Protein AF-A0A7C4RJP7-F1 (afdb_monomer_lite)

Sequence (308 aa):
MSLKFASAVIIASLFILSFMLSDPWGISESNSKNVCDITQNILSVKVIEGNQTWYGDFIVNPSETVIIMNSFFTVVNGNIIIRGGGTLHVTNSTIRILNKSLYQRLIGVYRGLLTLNNSRVSDEVTIHVLRNSNITIHKSSVGDIDATPTGGGIIRIINSTFTELHQAGGENVENIQIINSSGSMVINGFFNADVIGSHISKFRIIFYGLTNKSFRFIPGLVNNMSIICNSDGGKLNVIDSFIGQWFIYVNSGEIDLHDSTVEVLSILIQSSLNISLHGGFTTYKSIQTSSINLTIFNSTINRWSLRV

Foldseek 3Di:
DDPPVVVVVVVVVVVVVVVVPDPVDPDDDDDDDDDPDPPPLPQAEAEAEEEDEAEAEAEFDQSYEYEYENYAYEYENYEYEYDNNGHYEYENYEYEYPDDDLVPHENEFYLYEYEYYCYEYPQSYEYEAEEQYEYAYYVYEYHEYEYAYADAYEAHHEVYEYAEYEYADYDDPEEYEAYQYEYEYAHEEDYAYEAANYAYAYAEYAYDDDADDEHEYHNAEYAEYEYAEAYEHYEYEYENYEYAEYEYEYQEYEYEYYQYEYAYAAYEYNHEYEYEYEAYEYEEEEYEYPYYDYHYYNYYYNYYYYHD

Secondary structure (DSSP, 8-state):
--SSSHHHHHHHHHHHHHHHS----------------------EEEEEESSEEEES-EEE-TTEEEEEES-EEEEESS-EEEETT-EEEEES-EEEEESS-GGG-EEEEES-EEEEES-EE-TT-EEEEESS-EEEEES-EES-EEEE--SS-EEEEES-EEEEEEEE--S-EEEEEEES-EEEEEEES-EEEEEEEEEEEEEEEEE-S-S-PEEEEEEEEEEEEEEEE-SS-EEEEEESEEEEEEEEEEEEEEEEEESEEEEEEEEEEEEEEEEEE-SEEEEEEEEE-SSEEEEESSEEEEEEEEE-

pLDDT: mean 79.55, std 19.55, range [28.08, 98.62]

Structure (mmCIF, N/CA/C/O backbone):
data_AF-A0A7C4RJP7-F1
#
_entry.id   AF-A0A7C4RJP7-F1
#
loop_
_atom_site.group_PDB
_atom_site.id
_atom_site.type_symbol
_atom_site.label_atom_id
_atom_site.label_alt_id
_atom_site.label_comp_id
_atom_site.label_asym_id
_atom_site.label_entity_id
_atom_site.label_seq_id
_atom_site.pdbx_PDB_ins_code
_atom_site.Cartn_x
_atom_site.Cartn_y
_atom_site.Cartn_z
_atom_site.occupancy
_atom_site.B_iso_or_equiv
_atom_site.auth_seq_id
_atom_site.auth_comp_id
_atom_site.auth_asym_id
_atom_site.auth_atom_id
_atom_site.pdbx_PDB_model_num
ATOM 1 N N . MET A 1 1 ? -13.979 -16.468 -28.225 1.00 41.53 1 MET A N 1
ATOM 2 C CA . MET A 1 1 ? -13.857 -16.739 -26.778 1.00 41.53 1 MET A CA 1
ATOM 3 C C . MET A 1 1 ? -13.453 -15.443 -26.072 1.00 41.53 1 MET A C 1
ATOM 5 O O . MET A 1 1 ? -12.274 -15.274 -25.839 1.00 41.53 1 MET A O 1
ATOM 9 N N . SER A 1 2 ? -14.391 -14.519 -25.804 1.00 37.09 2 SER A N 1
ATOM 10 C CA . SER A 1 2 ? -14.234 -13.385 -24.853 1.00 37.09 2 SER A CA 1
ATOM 11 C C . SER A 1 2 ? -15.385 -12.368 -24.990 1.00 37.09 2 SER A C 1
ATOM 13 O O . SER A 1 2 ? -15.236 -11.290 -25.546 1.00 37.09 2 SER A O 1
ATOM 15 N N . LEU A 1 3 ? -16.557 -12.695 -24.443 1.00 28.08 3 LEU A N 1
ATOM 16 C CA . LEU A 1 3 ? -17.578 -11.686 -24.097 1.00 28.08 3 LEU A CA 1
ATOM 17 C C . LEU A 1 3 ? -17.979 -11.752 -22.612 1.00 28.08 3 LEU A C 1
ATOM 19 O O . LEU A 1 3 ? -18.855 -11.024 -22.169 1.00 28.08 3 LEU A O 1
ATOM 23 N N . LYS A 1 4 ? -17.309 -12.604 -21.821 1.00 32.78 4 LYS A N 1
ATOM 24 C CA . LYS A 1 4 ? -17.638 -12.846 -20.405 1.00 32.78 4 LYS A CA 1
ATOM 25 C C . LYS A 1 4 ? -16.855 -11.982 -19.405 1.00 32.78 4 LYS A C 1
ATOM 27 O O . LYS A 1 4 ? -17.188 -12.001 -18.229 1.00 32.78 4 LYS A O 1
ATOM 32 N N . PHE A 1 5 ? -15.862 -11.202 -19.846 1.00 35.97 5 PHE A N 1
ATOM 33 C CA . PHE A 1 5 ? -15.073 -10.339 -18.948 1.00 35.97 5 PHE A CA 1
ATOM 34 C C . PHE A 1 5 ? -15.617 -8.909 -18.810 1.00 35.97 5 PHE A C 1
ATOM 36 O O . PHE A 1 5 ? -15.404 -8.284 -17.777 1.00 35.97 5 PHE A O 1
ATOM 43 N N . ALA A 1 6 ? -16.384 -8.407 -19.785 1.00 33.91 6 ALA A N 1
ATOM 44 C CA . ALA A 1 6 ? -16.978 -7.068 -19.699 1.00 33.91 6 ALA A CA 1
ATOM 45 C C . ALA A 1 6 ? -18.156 -7.004 -18.705 1.00 33.91 6 ALA A C 1
ATOM 47 O O . ALA A 1 6 ? -18.382 -5.979 -18.068 1.00 33.91 6 ALA A O 1
ATOM 48 N N . SER A 1 7 ? -18.876 -8.112 -18.510 1.00 33.94 7 SER A N 1
ATOM 49 C CA . SER A 1 7 ? -20.050 -8.159 -17.630 1.00 33.94 7 SER A CA 1
ATOM 50 C C . SER A 1 7 ? -19.691 -8.109 -16.140 1.00 33.94 7 SER A C 1
ATOM 52 O O . SER A 1 7 ? -20.450 -7.557 -15.353 1.00 33.94 7 SER A O 1
ATOM 54 N N . ALA A 1 8 ? -18.531 -8.641 -15.737 1.00 36.75 8 ALA A N 1
ATOM 55 C CA . ALA A 1 8 ? -18.138 -8.696 -14.325 1.00 36.75 8 ALA A CA 1
ATOM 56 C C . ALA A 1 8 ? -17.701 -7.327 -13.771 1.00 36.75 8 ALA A C 1
ATOM 58 O O . ALA A 1 8 ? -17.986 -7.010 -12.619 1.00 36.75 8 ALA A O 1
ATOM 59 N N . VAL A 1 9 ? -17.075 -6.488 -14.604 1.00 39.84 9 VAL A N 1
ATOM 60 C CA . VAL A 1 9 ? -16.644 -5.135 -14.211 1.00 39.84 9 VAL A CA 1
ATOM 61 C C . VAL A 1 9 ? -17.844 -4.189 -14.110 1.00 39.84 9 VAL A C 1
ATOM 63 O O . VAL A 1 9 ? -17.944 -3.427 -13.155 1.00 39.84 9 VAL A O 1
ATOM 66 N N . ILE A 1 10 ? -18.816 -4.308 -15.019 1.00 39.16 10 ILE A N 1
ATOM 67 C CA . ILE A 1 10 ? -20.034 -3.483 -15.004 1.00 39.16 10 ILE A CA 1
ATOM 68 C C . ILE A 1 10 ? -20.925 -3.811 -13.790 1.00 39.16 10 ILE A C 1
ATOM 70 O O . ILE A 1 10 ? -21.490 -2.903 -13.184 1.00 39.16 10 ILE A O 1
ATOM 74 N N . ILE A 1 11 ? -21.003 -5.082 -13.372 1.00 39.12 11 ILE A N 1
ATOM 75 C CA . ILE A 1 11 ? -21.792 -5.489 -12.194 1.00 39.12 11 ILE A CA 1
ATOM 76 C C . ILE A 1 11 ? -21.151 -4.996 -10.882 1.00 39.12 11 ILE A C 1
ATOM 78 O O . ILE A 1 11 ? -21.874 -4.566 -9.983 1.00 39.12 11 ILE A O 1
ATOM 82 N N . ALA A 1 12 ? -19.816 -4.971 -10.782 1.00 36.44 12 ALA A N 1
ATOM 83 C CA . ALA A 1 12 ? -19.121 -4.412 -9.618 1.00 36.44 12 ALA A CA 1
ATOM 84 C C . ALA A 1 12 ? -19.286 -2.881 -9.516 1.00 36.44 12 ALA A C 1
ATOM 86 O O . ALA A 1 12 ? -19.486 -2.350 -8.425 1.00 36.44 12 ALA A O 1
ATOM 87 N N . SER A 1 13 ? -19.290 -2.169 -10.649 1.00 36.88 13 SER A N 1
ATOM 88 C CA . SER A 1 13 ? -19.524 -0.718 -10.684 1.00 36.88 13 SER A CA 1
ATOM 89 C C . SER A 1 13 ? -20.979 -0.329 -10.380 1.00 36.88 13 SER A C 1
ATOM 91 O O . SER A 1 13 ? -21.212 0.694 -9.738 1.00 36.88 13 SER A O 1
ATOM 93 N N . LEU A 1 14 ? -21.963 -1.152 -10.766 1.00 33.78 14 LEU A N 1
ATOM 94 C CA . LEU A 1 14 ? -23.385 -0.925 -10.457 1.00 33.78 14 LEU A CA 1
ATOM 95 C C . LEU A 1 14 ? -23.720 -1.123 -8.968 1.00 33.78 14 LEU A C 1
ATOM 97 O O . LEU A 1 14 ? -24.561 -0.396 -8.444 1.00 33.78 14 LEU A O 1
ATOM 101 N N . PHE A 1 15 ? -23.024 -2.026 -8.267 1.00 37.56 15 PHE A N 1
ATOM 102 C CA . PHE A 1 15 ? -23.190 -2.214 -6.816 1.00 37.56 15 PHE A CA 1
ATOM 103 C C . PHE A 1 15 ? -22.618 -1.055 -5.982 1.00 37.56 15 PHE A C 1
ATOM 105 O O . PHE A 1 15 ? -23.145 -0.739 -4.915 1.00 37.56 15 PHE A O 1
ATOM 112 N N . ILE A 1 16 ? -21.567 -0.388 -6.471 1.00 43.38 16 ILE A N 1
ATOM 113 C CA . ILE A 1 16 ? -20.994 0.803 -5.823 1.00 43.38 16 ILE A CA 1
ATOM 114 C C . ILE A 1 16 ? -21.871 2.037 -6.094 1.00 43.38 16 ILE A C 1
ATOM 116 O O . ILE A 1 16 ? -22.053 2.872 -5.207 1.00 43.38 16 ILE A O 1
ATOM 120 N N . LEU A 1 17 ? -22.483 2.130 -7.281 1.00 33.19 17 LEU A N 1
ATOM 121 C CA . LEU A 1 17 ? -23.356 3.250 -7.645 1.00 33.19 17 LEU A CA 1
ATOM 122 C C . LEU A 1 17 ? -24.722 3.204 -6.931 1.00 33.19 17 LEU A C 1
ATOM 124 O O . LEU A 1 17 ? -25.247 4.255 -6.568 1.00 33.19 17 LEU A O 1
ATOM 128 N N . SER A 1 18 ? -25.271 2.016 -6.639 1.00 34.91 18 SER A N 1
ATOM 129 C CA . SER A 1 18 ? -26.536 1.895 -5.892 1.00 34.91 18 SER A CA 1
ATOM 130 C C . SER A 1 18 ? -26.421 2.286 -4.413 1.00 34.91 18 SER A C 1
ATOM 132 O O . SER A 1 18 ? -27.419 2.666 -3.815 1.00 34.91 18 SER A O 1
ATOM 134 N N . PHE A 1 19 ? -25.218 2.248 -3.828 1.00 40.81 19 PHE A N 1
ATOM 135 C CA . PHE A 1 19 ? -24.962 2.751 -2.468 1.00 40.81 19 PHE A CA 1
ATOM 136 C C . PHE A 1 19 ? -24.712 4.268 -2.415 1.00 40.81 19 PHE A C 1
ATOM 138 O O . PHE A 1 19 ? -24.769 4.860 -1.341 1.00 40.81 19 PHE A O 1
ATOM 145 N N . MET A 1 20 ? -24.436 4.903 -3.559 1.00 39.75 20 MET A N 1
ATOM 146 C CA . MET A 1 20 ? -24.144 6.340 -3.654 1.00 39.75 20 MET A CA 1
ATOM 147 C C . MET A 1 20 ? -25.383 7.196 -3.965 1.00 39.75 20 MET A C 1
ATOM 149 O O . MET A 1 20 ? -25.315 8.410 -3.812 1.00 39.75 20 MET A O 1
ATOM 153 N N . LEU A 1 21 ? -26.498 6.589 -4.393 1.00 36.06 21 LEU A N 1
ATOM 154 C CA . LEU A 1 21 ? -27.703 7.299 -4.857 1.00 36.06 21 LEU A CA 1
ATOM 155 C C . LEU A 1 21 ? -28.909 7.231 -3.905 1.00 36.06 21 LEU A C 1
ATOM 157 O O . LEU A 1 21 ? -29.980 7.723 -4.250 1.00 36.06 21 LEU A O 1
ATOM 161 N N . SER A 1 22 ? -28.757 6.683 -2.699 1.00 36.59 22 SER A N 1
ATOM 162 C CA . SER A 1 22 ? -29.774 6.795 -1.649 1.00 36.59 22 SER A CA 1
ATOM 163 C C . SER A 1 22 ? -29.235 7.609 -0.473 1.00 36.59 22 SER A C 1
ATOM 165 O O . SER A 1 22 ? -28.786 7.045 0.523 1.00 36.59 22 SER A O 1
ATOM 167 N N . ASP A 1 23 ? -29.290 8.933 -0.594 1.00 36.47 23 ASP A N 1
ATOM 168 C CA . ASP A 1 23 ? -29.398 9.839 0.553 1.00 36.47 23 ASP A CA 1
ATOM 169 C C . ASP A 1 23 ? -30.901 9.984 0.868 1.00 36.47 23 ASP A C 1
ATOM 171 O O . ASP A 1 23 ? -31.584 10.753 0.191 1.00 36.47 23 ASP A O 1
ATOM 175 N N . PRO A 1 24 ? -31.487 9.255 1.842 1.00 36.66 24 PRO A N 1
ATOM 176 C CA . PRO A 1 24 ? -32.895 9.437 2.187 1.00 36.66 24 PRO A CA 1
ATOM 177 C C . PRO A 1 24 ? -33.118 10.578 3.194 1.00 36.66 24 PRO A C 1
ATOM 179 O O . PRO A 1 24 ? -34.196 10.675 3.769 1.00 36.66 24 PRO A O 1
ATOM 182 N N . TRP A 1 25 ? -32.140 11.456 3.424 1.00 43.59 25 TRP A N 1
ATOM 183 C CA . TRP A 1 25 ? -32.237 12.497 4.453 1.00 43.59 25 TRP A CA 1
ATOM 184 C C . TRP A 1 25 ? -32.334 13.892 3.840 1.00 43.59 25 TRP A C 1
ATOM 186 O O . TRP A 1 25 ? -31.489 14.757 4.049 1.00 43.59 25 TRP A O 1
ATOM 196 N N . GLY A 1 26 ? -33.421 14.113 3.100 1.00 34.53 26 GLY A N 1
ATOM 197 C CA . GLY A 1 26 ? -33.949 15.456 2.892 1.00 34.53 26 GLY A CA 1
ATOM 198 C C . GLY A 1 26 ? -34.542 15.965 4.204 1.00 34.53 26 GLY A C 1
ATOM 199 O O . GLY A 1 26 ? -35.682 15.648 4.530 1.00 34.53 26 GLY A O 1
ATOM 200 N N . ILE A 1 27 ? -33.768 16.735 4.970 1.00 39.22 27 ILE A N 1
ATOM 201 C CA . ILE A 1 27 ? -34.292 17.504 6.102 1.00 39.22 27 ILE A CA 1
ATOM 202 C C . ILE A 1 27 ? -34.659 18.884 5.561 1.00 39.22 27 ILE A C 1
ATOM 204 O O . ILE A 1 27 ? -33.796 19.694 5.233 1.00 39.22 27 ILE A O 1
ATOM 208 N N . SER A 1 28 ? -35.963 19.117 5.425 1.00 33.91 28 SER A N 1
ATOM 209 C CA . SER A 1 28 ? -36.540 20.424 5.134 1.00 33.91 28 SER A CA 1
ATOM 210 C C . SER A 1 28 ? -36.261 21.387 6.288 1.00 33.91 28 SER A C 1
ATOM 212 O O . SER A 1 28 ? -36.664 21.124 7.422 1.00 33.91 28 SER A O 1
ATOM 214 N N . GLU A 1 29 ? -35.614 22.512 5.995 1.00 37.03 29 GLU A N 1
ATOM 215 C CA . GLU A 1 29 ? -35.476 23.632 6.923 1.00 37.03 29 GLU A CA 1
ATOM 216 C C . GLU A 1 29 ? -36.853 24.233 7.235 1.00 37.03 29 GLU A C 1
ATOM 218 O O . GLU A 1 29 ? -37.497 24.846 6.382 1.00 37.03 29 GLU A O 1
ATOM 223 N N . SER A 1 30 ? -37.297 24.099 8.484 1.00 32.06 30 SER A N 1
ATOM 224 C CA . SER A 1 30 ? -38.302 24.987 9.060 1.00 32.06 30 SER A CA 1
ATOM 225 C C . SER A 1 30 ? -37.628 25.915 10.064 1.00 32.06 30 SER A C 1
ATOM 227 O O . SER A 1 30 ? -37.113 25.475 11.091 1.00 32.06 30 SER A O 1
ATOM 229 N N . ASN A 1 31 ? -37.656 27.207 9.747 1.00 37.56 31 ASN A N 1
ATOM 230 C CA . ASN A 1 31 ? -37.245 28.316 10.599 1.00 37.56 31 ASN A CA 1
ATOM 231 C C . ASN A 1 31 ? -37.849 28.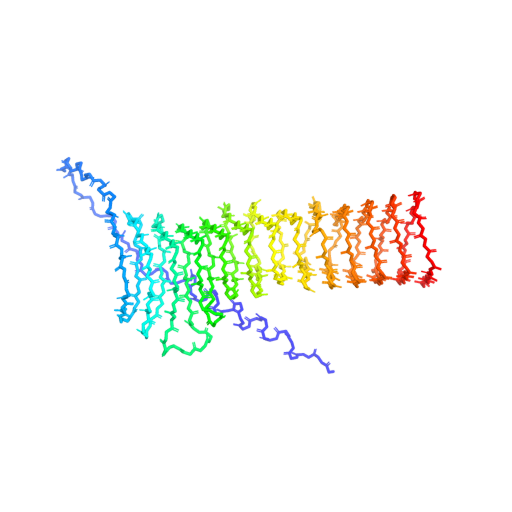247 12.013 1.00 37.56 31 ASN A C 1
ATOM 233 O O . ASN A 1 31 ? -39.066 28.340 12.169 1.00 37.56 31 ASN A O 1
ATOM 237 N N . SER A 1 32 ? -36.998 28.299 13.040 1.00 33.25 32 SER A N 1
ATOM 238 C CA . SER A 1 32 ? -37.339 28.978 14.294 1.00 33.25 32 SER A CA 1
ATOM 239 C C . SER A 1 32 ? -36.106 29.613 14.938 1.00 33.25 32 SER A C 1
ATOM 241 O O . SER A 1 32 ? -35.088 28.969 15.171 1.00 33.25 32 SER A O 1
ATOM 243 N N . LYS A 1 33 ? -36.252 30.913 15.190 1.00 35.03 33 LYS A N 1
ATOM 244 C CA . LYS A 1 33 ? -35.326 31.873 15.792 1.00 35.03 33 LYS A CA 1
ATOM 245 C C . LYS A 1 33 ? -34.747 31.442 17.148 1.00 35.03 33 LYS A C 1
ATOM 247 O O . LYS A 1 33 ? -35.477 30.948 17.996 1.00 35.03 33 LYS A O 1
ATOM 252 N N . ASN A 1 34 ? -33.493 31.854 17.349 1.00 39.62 34 ASN A N 1
ATOM 253 C CA . ASN A 1 34 ? -32.852 32.264 18.604 1.00 39.62 34 ASN A CA 1
ATOM 254 C C . ASN A 1 34 ? -33.002 31.349 19.826 1.00 39.62 34 ASN A C 1
ATOM 256 O O . ASN A 1 34 ? -33.894 31.564 20.639 1.00 39.62 34 ASN A O 1
ATOM 260 N N . VAL A 1 35 ? -31.977 30.530 20.067 1.00 31.53 35 VAL A N 1
ATOM 261 C CA . VAL A 1 35 ? -31.313 30.465 21.378 1.00 31.53 35 VAL A CA 1
ATOM 262 C C . VAL A 1 35 ? -29.811 30.343 21.119 1.00 31.53 35 VAL A C 1
ATOM 264 O O . VAL A 1 35 ? -29.377 29.496 20.343 1.00 31.53 35 VAL A O 1
ATOM 267 N N . CYS A 1 36 ? -29.022 31.232 21.725 1.00 39.28 36 CYS A N 1
ATOM 268 C CA . CYS A 1 36 ? -27.583 31.056 21.868 1.00 39.28 36 CYS A CA 1
ATOM 269 C C . CYS A 1 36 ? -27.322 29.791 22.692 1.00 39.28 36 CYS A C 1
ATOM 271 O O . CYS A 1 36 ? -27.244 29.876 23.912 1.00 39.28 36 CYS A O 1
ATOM 273 N N . ASP A 1 37 ? -27.152 28.652 22.032 1.00 33.03 37 ASP A N 1
ATOM 274 C CA . ASP A 1 37 ? -26.448 27.515 22.608 1.00 33.03 37 ASP A CA 1
ATOM 275 C C . ASP A 1 37 ? -25.059 27.465 21.982 1.00 33.03 37 ASP A C 1
ATOM 277 O O . ASP A 1 37 ? -24.824 26.913 20.907 1.00 33.03 37 ASP A O 1
ATOM 281 N N . ILE A 1 38 ? -24.103 28.061 22.691 1.00 42.56 38 ILE A N 1
ATOM 282 C CA . ILE A 1 38 ? -22.705 27.657 22.591 1.00 42.56 38 ILE A CA 1
ATOM 283 C C . ILE A 1 38 ? -22.644 26.274 23.254 1.00 42.56 38 ILE A C 1
ATOM 285 O O . ILE A 1 38 ? -22.173 26.125 24.380 1.00 42.56 38 ILE A O 1
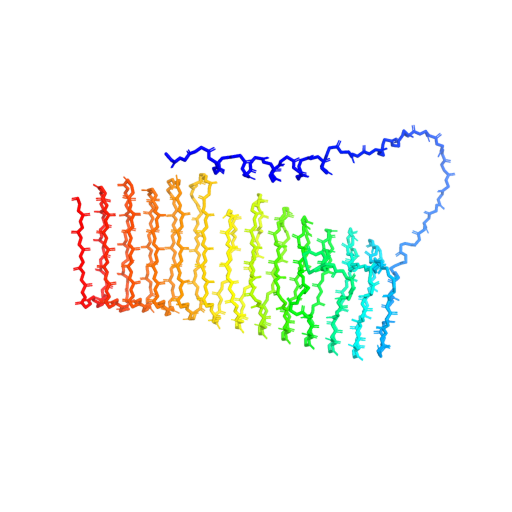ATOM 289 N N . THR A 1 39 ? -23.166 25.245 22.583 1.00 41.53 39 THR A N 1
ATOM 290 C CA . THR A 1 39 ? -22.806 23.868 22.905 1.00 41.53 39 THR A CA 1
ATOM 291 C C . THR A 1 39 ? -21.330 23.747 22.590 1.00 41.53 39 THR A C 1
ATOM 293 O O . THR A 1 39 ? -20.917 23.685 21.432 1.00 41.53 39 THR A O 1
ATOM 296 N N . GLN A 1 40 ? -20.528 23.791 23.649 1.00 44.19 40 GLN A N 1
ATOM 297 C CA . GLN A 1 40 ? -19.148 23.351 23.630 1.00 44.19 40 GLN A CA 1
ATOM 298 C C . GLN A 1 40 ? -19.104 22.021 22.870 1.00 44.19 40 GLN A C 1
ATOM 300 O O . GLN A 1 40 ? -19.674 21.028 23.321 1.00 44.19 40 GLN A O 1
ATOM 305 N N . ASN A 1 41 ? -18.452 22.006 21.705 1.00 47.62 41 ASN A N 1
ATOM 306 C CA . ASN A 1 41 ? -18.001 20.778 21.060 1.00 47.62 41 ASN A CA 1
ATOM 307 C C . ASN A 1 41 ? -16.958 20.151 21.994 1.00 47.62 41 ASN A C 1
ATOM 309 O O . ASN A 1 41 ? -15.755 20.333 21.814 1.00 47.62 41 ASN A O 1
ATOM 313 N N . ILE A 1 42 ? -17.416 19.494 23.059 1.00 56.19 42 ILE A N 1
ATOM 314 C CA . ILE A 1 42 ? -16.549 18.743 23.954 1.00 56.19 42 ILE A CA 1
ATOM 315 C C . ILE A 1 42 ? -16.098 17.533 23.144 1.00 56.19 42 ILE A C 1
ATOM 317 O O . ILE A 1 42 ? -16.862 16.595 22.929 1.00 56.19 42 ILE A O 1
ATOM 321 N N . LEU A 1 43 ? -14.859 17.590 22.660 1.00 70.56 43 LEU A N 1
ATOM 322 C CA . LEU A 1 43 ? -14.150 16.429 22.141 1.00 70.56 43 LEU A CA 1
ATOM 323 C C . LEU A 1 43 ? -14.156 15.365 23.240 1.00 70.56 43 LEU A C 1
ATOM 325 O O . LEU A 1 43 ? -13.539 15.549 24.292 1.00 70.56 43 LEU A O 1
ATOM 329 N N . SER A 1 44 ? -14.887 14.276 23.030 1.00 86.94 44 SER A N 1
ATOM 330 C CA . SER A 1 44 ? -14.913 13.174 23.982 1.00 86.94 44 SER A CA 1
ATOM 331 C C . SER A 1 44 ? -13.726 12.258 23.703 1.00 86.94 44 SER A C 1
ATOM 333 O O . SER A 1 44 ? -13.534 11.755 22.594 1.00 86.94 44 SER A O 1
ATOM 335 N N . VAL A 1 45 ? -12.896 12.056 24.727 1.00 93.56 45 VAL A N 1
ATOM 336 C CA . VAL A 1 45 ? -11.760 11.135 24.667 1.00 93.56 45 VAL A CA 1
ATOM 337 C C . VAL A 1 45 ? -12.124 9.867 25.425 1.00 93.56 45 VAL A C 1
ATOM 339 O O . VAL A 1 45 ? -12.452 9.922 26.609 1.00 93.56 45 VAL A O 1
ATOM 342 N N . LYS A 1 46 ? -12.054 8.718 24.753 1.00 94.94 46 LYS A N 1
ATOM 343 C CA . LYS A 1 46 ? -12.290 7.401 25.353 1.00 94.94 46 LYS A CA 1
ATOM 344 C C . LYS A 1 46 ? -11.013 6.577 25.291 1.00 94.94 46 LYS A C 1
ATOM 346 O O . LYS A 1 46 ? -10.497 6.319 24.207 1.00 94.94 46 LYS A O 1
ATOM 351 N N . VAL A 1 47 ? -10.539 6.125 26.446 1.00 96.19 47 VAL A N 1
ATOM 352 C CA . VAL A 1 47 ? -9.366 5.251 26.546 1.00 96.19 47 VAL A CA 1
ATOM 353 C C . VAL A 1 47 ? -9.820 3.825 26.851 1.00 96.19 47 VAL A C 1
ATOM 355 O O . VAL A 1 47 ? -10.653 3.602 27.728 1.00 96.19 47 VAL A O 1
ATOM 358 N N . ILE A 1 48 ? -9.299 2.865 26.092 1.00 95.56 48 ILE A N 1
ATOM 359 C CA . ILE A 1 48 ? -9.530 1.431 26.246 1.00 95.56 48 ILE A CA 1
ATOM 360 C C . ILE A 1 48 ? -8.181 0.790 26.556 1.00 95.56 48 ILE A C 1
ATOM 362 O O . ILE A 1 48 ? -7.299 0.736 25.698 1.00 95.56 48 ILE A O 1
ATOM 366 N N . GLU A 1 49 ? -8.044 0.293 27.781 1.00 94.62 49 GLU A N 1
ATOM 367 C CA . GLU A 1 49 ? -6.856 -0.419 28.248 1.00 94.62 49 GLU A CA 1
ATOM 368 C C . GLU A 1 49 ? -7.201 -1.849 28.663 1.00 94.62 49 GLU A C 1
ATOM 370 O O . GLU A 1 49 ? -8.336 -2.150 29.055 1.00 94.62 49 GLU A O 1
ATOM 375 N N . GLY A 1 50 ? -6.202 -2.732 28.578 1.00 89.44 50 GLY A N 1
ATOM 376 C CA . GLY A 1 50 ? -6.350 -4.148 28.900 1.00 89.44 50 GLY A CA 1
ATOM 377 C C . GLY A 1 50 ? -7.181 -4.916 27.871 1.00 89.44 50 GLY A C 1
ATOM 378 O O . GLY A 1 50 ? -7.710 -4.358 26.909 1.00 89.44 50 GLY A O 1
ATOM 379 N N . ASN A 1 51 ? -7.273 -6.234 28.036 1.00 94.94 51 ASN A N 1
ATOM 380 C CA . ASN A 1 51 ? -7.978 -7.089 27.081 1.00 94.94 51 ASN A CA 1
ATOM 381 C C . ASN A 1 51 ? -9.482 -6.820 27.129 1.00 94.94 51 ASN A C 1
ATOM 383 O O . ASN A 1 51 ? -10.101 -6.948 28.184 1.00 94.94 51 ASN A O 1
ATOM 387 N N . GLN A 1 52 ? -10.073 -6.494 25.980 1.00 95.62 52 GLN A N 1
ATOM 388 C CA . GLN A 1 52 ? -11.503 -6.219 25.882 1.00 95.62 52 GLN A CA 1
ATOM 389 C C . GLN A 1 52 ? -12.122 -6.898 24.669 1.00 95.62 52 GLN A C 1
ATOM 391 O O . GLN A 1 52 ? -11.489 -7.086 23.629 1.00 95.62 52 GLN A O 1
ATOM 396 N N . THR A 1 53 ? -13.392 -7.266 24.821 1.00 96.75 53 THR A N 1
ATOM 397 C CA . THR A 1 53 ? -14.217 -7.808 23.745 1.00 96.75 53 THR A CA 1
ATOM 398 C C . THR A 1 53 ? -15.442 -6.928 23.567 1.00 96.75 53 THR A C 1
ATOM 400 O O . THR A 1 53 ? -16.176 -6.678 24.520 1.00 96.75 53 THR A O 1
ATOM 403 N N . TRP A 1 54 ? -15.659 -6.474 22.340 1.00 96.94 54 TRP A N 1
ATOM 404 C CA . TRP A 1 54 ? -16.819 -5.711 21.913 1.00 96.94 54 TRP A CA 1
ATOM 405 C C . TRP A 1 54 ? -17.712 -6.585 21.035 1.00 96.94 54 TRP A C 1
ATOM 407 O O . TRP A 1 54 ? -17.215 -7.305 20.170 1.00 96.94 54 TRP A O 1
ATOM 417 N N . TYR A 1 55 ? -19.024 -6.523 21.238 1.00 95.56 55 TYR A N 1
ATOM 418 C CA . TYR A 1 55 ? -19.995 -7.281 20.449 1.00 95.56 55 TYR A CA 1
ATOM 419 C C . TYR A 1 55 ? -20.774 -6.332 19.538 1.00 95.56 55 TYR A C 1
ATOM 421 O O . TYR A 1 55 ? -21.322 -5.337 20.007 1.00 95.56 55 TYR A O 1
ATOM 429 N N . GLY A 1 56 ? -20.835 -6.654 18.246 1.00 94.88 56 GLY A N 1
ATOM 430 C CA . GLY A 1 56 ? -21.397 -5.777 17.219 1.00 94.88 56 GLY A CA 1
ATOM 431 C C . GLY A 1 56 ? -20.394 -4.736 16.721 1.00 94.88 56 GLY A C 1
ATOM 432 O O . GLY A 1 56 ? -19.188 -4.879 16.913 1.00 94.88 56 GLY A O 1
ATOM 433 N N . ASP A 1 57 ? -20.881 -3.703 16.034 1.00 96.19 57 ASP A N 1
ATOM 434 C CA . ASP A 1 57 ? -20.014 -2.675 15.455 1.00 96.19 57 ASP A CA 1
ATOM 435 C C . ASP A 1 57 ? -19.431 -1.753 16.534 1.00 96.19 57 ASP A C 1
ATOM 437 O O . ASP A 1 57 ? -20.135 -1.278 17.428 1.00 96.19 57 ASP A O 1
ATOM 441 N N . PHE A 1 58 ? -18.134 -1.474 16.432 1.00 97.75 58 PHE A N 1
ATOM 442 C CA . PHE A 1 58 ? -17.435 -0.473 17.226 1.00 97.75 58 PHE A CA 1
ATOM 443 C C . PHE A 1 58 ? -17.293 0.809 16.402 1.00 97.75 58 PHE A C 1
ATOM 445 O O . PHE A 1 58 ? -16.514 0.864 15.447 1.00 97.75 58 PHE A O 1
ATOM 452 N N . ILE A 1 59 ? -18.072 1.834 16.746 1.00 97.56 59 ILE A N 1
ATOM 453 C CA . ILE A 1 59 ? -18.165 3.077 15.973 1.00 97.56 59 ILE A CA 1
ATOM 454 C C . ILE A 1 59 ? -17.440 4.201 16.716 1.00 97.56 59 ILE A C 1
ATOM 456 O O . ILE A 1 59 ? -17.700 4.419 17.895 1.00 97.56 59 ILE A O 1
ATOM 460 N N . VAL A 1 60 ? -16.562 4.911 16.004 1.00 97.62 60 VAL A N 1
ATOM 461 C CA . VAL A 1 60 ? -15.916 6.157 16.436 1.00 97.62 60 VAL A CA 1
ATOM 462 C C . VAL A 1 60 ? -16.555 7.315 15.676 1.00 97.62 60 VAL A C 1
ATOM 464 O O . VAL A 1 60 ? -16.446 7.401 14.447 1.00 97.62 60 VAL A O 1
ATOM 467 N N . ASN A 1 61 ? -17.262 8.177 16.398 1.00 96.25 61 ASN A N 1
ATOM 468 C CA . ASN A 1 61 ? -18.041 9.279 15.842 1.00 96.25 61 ASN A CA 1
ATOM 469 C C . ASN A 1 61 ? -17.180 10.520 15.524 1.00 96.25 61 ASN A C 1
ATOM 471 O O . ASN A 1 61 ? -16.078 10.653 16.053 1.00 96.25 61 ASN A O 1
ATOM 475 N N . PRO A 1 62 ? -17.691 11.460 14.702 1.00 94.31 62 PRO A N 1
ATOM 476 C CA . PRO A 1 62 ? -17.011 12.694 14.291 1.00 94.31 62 PRO A CA 1
ATOM 477 C C . PRO A 1 62 ? -16.252 13.492 15.354 1.00 94.31 62 PRO A C 1
ATOM 479 O O . PRO A 1 62 ? -15.199 14.053 15.070 1.00 94.31 62 PRO A O 1
ATOM 482 N N . SER A 1 63 ? -16.792 13.567 16.567 1.00 92.62 63 SER A N 1
ATOM 483 C CA . SER A 1 63 ? -16.244 14.352 17.676 1.00 92.62 63 SER A CA 1
ATOM 484 C C . SER A 1 63 ? -15.469 13.508 18.692 1.00 92.62 63 SER A C 1
ATOM 486 O O . SER A 1 63 ? -15.108 14.014 19.754 1.00 92.62 63 SER A O 1
ATOM 488 N N . GLU A 1 64 ? -15.264 12.222 18.403 1.00 95.69 64 GLU A N 1
ATOM 489 C CA . GLU A 1 64 ? -14.652 11.270 19.322 1.00 95.69 64 GLU A CA 1
ATOM 490 C C . GLU A 1 64 ? -13.189 11.018 18.974 1.00 95.69 64 GLU A C 1
ATOM 492 O O . GLU A 1 64 ? -12.824 10.762 17.822 1.00 95.69 64 GLU A O 1
ATOM 497 N N . THR A 1 65 ? -12.370 10.984 20.021 1.00 97.19 65 THR A N 1
ATOM 498 C CA . THR A 1 65 ? -11.030 10.408 19.976 1.00 97.19 65 THR A CA 1
ATOM 499 C C . THR A 1 65 ? -11.015 9.158 20.838 1.00 97.19 65 THR A C 1
ATOM 501 O O . THR A 1 65 ? -11.144 9.219 22.060 1.00 97.19 65 THR A O 1
ATOM 504 N N . VAL A 1 66 ? -10.833 8.005 20.209 1.00 98.06 66 VAL A N 1
ATOM 505 C CA . VAL A 1 66 ? -10.673 6.727 20.897 1.00 98.06 66 VAL A CA 1
ATOM 506 C C . VAL A 1 66 ? -9.205 6.335 20.888 1.00 98.06 66 VAL A C 1
ATOM 508 O O . VAL A 1 66 ? -8.552 6.342 19.845 1.00 98.06 66 VAL A O 1
ATOM 511 N N . ILE A 1 67 ? -8.695 5.947 22.051 1.00 98.19 67 ILE A N 1
ATOM 512 C CA . ILE A 1 67 ? -7.336 5.447 22.221 1.00 98.19 67 ILE A CA 1
ATOM 513 C C . ILE A 1 67 ? -7.415 4.023 22.768 1.00 98.19 67 ILE A C 1
ATOM 515 O O . ILE A 1 67 ? -7.882 3.813 23.882 1.00 98.19 67 ILE A O 1
ATOM 519 N N . ILE A 1 68 ? -6.958 3.045 21.991 1.00 98.00 68 ILE A N 1
ATOM 520 C CA . ILE A 1 68 ? -6.781 1.657 22.426 1.00 98.00 68 ILE A CA 1
ATOM 521 C C . ILE A 1 68 ? -5.300 1.463 22.727 1.00 98.00 68 ILE A C 1
ATOM 523 O O . ILE A 1 68 ? -4.463 1.640 21.836 1.00 98.00 68 ILE A O 1
ATOM 527 N N . MET A 1 69 ? -4.957 1.107 23.962 1.00 98.00 69 MET A N 1
ATOM 528 C CA . MET A 1 69 ? -3.561 0.893 24.328 1.00 98.00 69 MET A CA 1
ATOM 529 C C . MET A 1 69 ? -3.330 -0.314 25.221 1.00 98.00 69 MET A C 1
ATOM 531 O O . MET A 1 69 ? -4.154 -0.646 26.069 1.00 98.00 69 MET A O 1
ATOM 535 N N . ASN A 1 70 ? -2.178 -0.963 25.017 1.00 97.56 70 ASN A N 1
ATOM 536 C CA . ASN A 1 70 ? -1.744 -2.141 25.771 1.00 97.56 70 ASN A CA 1
ATOM 537 C C . ASN A 1 70 ? -2.852 -3.209 25.871 1.00 97.56 70 ASN A C 1
ATOM 539 O O . ASN A 1 70 ? -3.125 -3.753 26.942 1.00 97.56 70 ASN A O 1
ATOM 543 N N . SER A 1 71 ? -3.544 -3.452 24.755 1.00 96.56 71 SER A N 1
ATOM 544 C CA . SER A 1 71 ? -4.787 -4.220 24.720 1.00 96.56 71 SER A CA 1
ATOM 545 C C . SER A 1 71 ? -4.743 -5.329 23.674 1.00 96.56 71 SER A C 1
ATOM 547 O O . SER A 1 71 ? -4.246 -5.142 22.562 1.00 96.56 71 SER A O 1
ATOM 549 N N . PHE A 1 72 ? -5.330 -6.480 23.998 1.00 97.62 72 PHE A N 1
ATOM 550 C CA . PHE A 1 72 ? -5.886 -7.385 22.998 1.00 97.62 72 PHE A CA 1
ATOM 551 C C . PHE A 1 72 ? -7.371 -7.044 22.807 1.00 97.62 72 PHE A C 1
ATOM 553 O O . PHE A 1 72 ? -8.225 -7.492 23.578 1.00 97.62 72 PHE A O 1
ATOM 560 N N . PHE A 1 73 ? -7.675 -6.216 21.806 1.00 98.06 73 PHE A N 1
ATOM 561 C CA . PHE A 1 73 ? -9.023 -5.723 21.535 1.00 98.06 73 PHE A CA 1
ATOM 562 C C . PHE A 1 73 ? -9.696 -6.563 20.449 1.00 98.06 73 PHE A C 1
ATOM 564 O O . PHE A 1 73 ? -9.232 -6.641 19.308 1.00 98.06 73 PHE A O 1
ATOM 571 N N . THR A 1 74 ? -10.807 -7.199 20.808 1.00 97.62 74 THR A N 1
ATOM 572 C CA . THR A 1 74 ? -11.558 -8.085 19.914 1.00 97.62 74 THR A CA 1
ATOM 573 C C . THR A 1 74 ? -12.932 -7.510 19.619 1.00 97.62 74 THR A C 1
ATOM 575 O O . THR A 1 74 ? -13.673 -7.194 20.542 1.00 97.62 74 THR A O 1
ATOM 578 N N . VAL A 1 75 ? -13.314 -7.449 18.346 1.00 96.44 75 VAL A N 1
ATOM 579 C CA . VAL A 1 75 ? -14.696 -7.187 17.923 1.00 96.44 75 VAL A CA 1
ATOM 580 C C . VAL A 1 75 ? -15.321 -8.492 17.438 1.00 96.44 75 VAL A C 1
ATOM 582 O O . VAL A 1 75 ? -14.764 -9.173 16.580 1.00 96.44 75 VAL A O 1
ATOM 585 N N . VAL A 1 76 ? -16.474 -8.872 17.980 1.00 95.06 76 VAL A N 1
ATOM 586 C CA . VAL A 1 76 ? -17.202 -10.096 17.626 1.00 95.06 76 VAL A CA 1
ATOM 587 C C . VAL A 1 76 ? -18.485 -9.720 16.898 1.00 95.06 76 VAL A C 1
ATOM 589 O O . VAL A 1 76 ? -19.270 -8.924 17.406 1.00 95.06 76 VAL A O 1
ATOM 592 N N . ASN A 1 77 ? -18.733 -10.334 15.736 1.00 92.62 77 ASN A N 1
ATOM 593 C CA . ASN A 1 77 ? -19.942 -10.113 14.928 1.00 92.62 77 ASN A CA 1
ATOM 594 C C . ASN A 1 77 ? -20.151 -8.651 14.491 1.00 92.62 77 ASN A C 1
ATOM 596 O O . ASN A 1 77 ? -21.286 -8.203 14.349 1.00 92.62 77 ASN A O 1
ATOM 600 N N . GLY A 1 78 ? -19.071 -7.909 14.255 1.00 94.06 78 GLY A N 1
ATOM 601 C CA . GLY A 1 78 ? -19.145 -6.520 13.807 1.00 94.06 78 GLY A CA 1
ATOM 602 C C . GLY A 1 78 ? -17.844 -6.032 13.192 1.00 94.06 78 GLY A C 1
ATOM 603 O O . GLY A 1 78 ? -16.927 -6.819 12.969 1.00 94.06 78 GLY A O 1
ATOM 604 N N . ASN A 1 79 ? -17.792 -4.738 12.909 1.00 95.94 79 ASN A N 1
ATOM 605 C CA . ASN A 1 79 ? -16.658 -4.037 12.320 1.00 95.94 79 ASN A CA 1
ATOM 606 C C . ASN A 1 79 ? -16.180 -2.889 13.210 1.00 95.94 79 ASN A C 1
ATOM 608 O O . ASN A 1 79 ? -16.876 -2.471 14.131 1.00 95.94 79 ASN A O 1
ATOM 612 N N . ILE A 1 80 ? -15.006 -2.341 12.899 1.00 97.62 80 ILE A N 1
ATOM 613 C CA . ILE A 1 80 ? -14.571 -1.050 13.448 1.00 97.62 80 ILE A CA 1
ATOM 614 C C . ILE A 1 80 ? -14.847 0.016 12.390 1.00 97.62 80 ILE A C 1
ATOM 616 O O . ILE A 1 80 ? -14.415 -0.126 11.248 1.00 97.62 80 ILE A O 1
ATOM 620 N N . ILE A 1 81 ? -15.572 1.076 12.744 1.00 97.56 81 ILE A N 1
ATOM 621 C CA . ILE A 1 81 ? -15.975 2.127 11.803 1.00 97.56 81 ILE A CA 1
ATOM 622 C C . ILE A 1 81 ? -15.605 3.492 12.378 1.00 97.56 81 ILE A C 1
ATOM 624 O O . ILE A 1 81 ? -16.112 3.882 13.423 1.00 97.56 81 ILE A O 1
ATOM 628 N N . ILE A 1 82 ? -14.769 4.245 11.666 1.00 97.69 82 ILE A N 1
ATOM 629 C CA . ILE A 1 82 ? -14.343 5.599 12.033 1.00 97.69 82 ILE A CA 1
ATOM 630 C C . ILE A 1 82 ? -15.010 6.584 11.075 1.00 97.69 82 ILE A C 1
ATOM 632 O O . ILE A 1 82 ? -14.837 6.473 9.858 1.00 97.69 82 ILE A O 1
ATOM 636 N N . ARG A 1 83 ? -15.792 7.532 11.604 1.00 94.62 83 ARG A N 1
ATOM 637 C CA . ARG A 1 83 ? -16.628 8.441 10.806 1.00 94.62 83 ARG A CA 1
ATOM 638 C C . ARG A 1 83 ? -16.245 9.906 10.999 1.00 94.62 83 ARG A C 1
ATOM 640 O O . ARG A 1 83 ? -16.118 10.367 12.124 1.00 94.62 83 ARG A O 1
ATOM 647 N N . GLY A 1 84 ? -16.183 10.646 9.894 1.00 85.88 84 GLY A N 1
ATOM 648 C CA . GLY A 1 84 ? -16.414 12.093 9.812 1.00 85.88 84 GLY A CA 1
ATOM 649 C C . GLY A 1 84 ? -15.629 12.975 10.784 1.00 85.88 84 GLY A C 1
ATOM 650 O O . GLY A 1 84 ? -16.240 13.775 11.468 1.00 85.88 84 GLY A O 1
ATOM 651 N N . GLY A 1 85 ? -14.307 12.865 10.836 1.00 89.06 85 GLY A N 1
ATOM 652 C CA . GLY A 1 85 ? -13.438 13.604 11.761 1.00 89.06 85 GLY A CA 1
ATOM 653 C C . GLY A 1 85 ? -13.067 12.809 13.014 1.00 89.06 85 GLY A C 1
ATOM 654 O O . GLY A 1 85 ? -12.087 13.143 13.677 1.00 89.06 85 GLY A O 1
ATOM 655 N N . GLY A 1 86 ? -13.779 11.709 13.281 1.00 96.50 86 GLY A N 1
ATOM 656 C CA . GLY A 1 86 ? -13.472 10.788 14.365 1.00 96.50 86 GLY A CA 1
ATOM 657 C C . GLY A 1 86 ? -12.066 10.214 14.240 1.00 96.50 86 GLY A C 1
ATOM 658 O O . GLY A 1 86 ? -11.546 10.005 13.136 1.00 96.50 86 GLY A O 1
ATOM 659 N N . THR A 1 87 ? -11.454 9.958 15.390 1.00 97.62 87 THR A N 1
ATOM 660 C CA . THR A 1 87 ? -10.051 9.568 15.478 1.00 97.62 87 THR A CA 1
ATOM 661 C C . THR A 1 87 ? -9.884 8.299 16.305 1.00 97.62 87 THR A C 1
ATOM 663 O O . THR A 1 87 ? -10.313 8.236 17.454 1.00 97.62 87 THR A O 1
ATOM 666 N N . LEU A 1 88 ? -9.224 7.289 15.736 1.00 98.44 88 LEU A N 1
ATOM 667 C CA . LEU A 1 88 ? -8.828 6.070 16.437 1.00 98.44 88 LEU A CA 1
ATOM 668 C C . LEU A 1 88 ? -7.303 5.955 16.472 1.00 98.44 88 LEU A C 1
ATOM 670 O O . LEU A 1 88 ? -6.651 5.814 15.434 1.00 98.44 88 LEU A O 1
ATOM 674 N N . HIS A 1 89 ? -6.741 5.951 17.675 1.00 98.44 89 HIS A N 1
ATOM 675 C CA . HIS A 1 89 ? -5.337 5.649 17.924 1.00 98.44 89 HIS A CA 1
ATOM 676 C C . HIS A 1 89 ? -5.209 4.276 18.579 1.00 98.44 89 HIS A C 1
ATOM 678 O O . HIS A 1 89 ? -5.836 4.007 19.599 1.00 98.44 89 HIS A O 1
ATOM 684 N N . VAL A 1 90 ? -4.362 3.417 18.023 1.00 98.38 90 VAL A N 1
ATOM 685 C CA . VAL A 1 90 ? -4.058 2.092 18.568 1.00 98.38 90 VAL A CA 1
ATOM 686 C C . VAL A 1 90 ? -2.562 2.017 18.841 1.00 98.38 90 VAL A C 1
ATOM 688 O O . VAL A 1 90 ? -1.757 2.229 17.934 1.00 98.38 90 VAL A O 1
ATOM 691 N N . THR A 1 91 ? -2.182 1.755 20.091 1.00 98.38 91 THR A N 1
ATOM 692 C CA . THR A 1 91 ? -0.776 1.723 20.521 1.00 98.38 91 THR A CA 1
ATOM 693 C C . THR A 1 91 ? -0.463 0.452 21.300 1.00 98.38 91 THR A C 1
ATOM 695 O O . THR A 1 91 ? -1.214 0.093 22.204 1.00 98.38 91 THR A O 1
ATOM 698 N N . ASN A 1 92 ? 0.646 -0.230 20.993 1.00 98.12 92 ASN A N 1
ATOM 699 C CA . ASN A 1 92 ? 1.075 -1.449 21.701 1.00 98.12 92 ASN A CA 1
ATOM 700 C C . ASN A 1 92 ? -0.045 -2.496 21.845 1.00 98.12 92 ASN A C 1
ATOM 702 O O . ASN A 1 92 ? -0.190 -3.120 22.895 1.00 98.12 92 ASN A O 1
ATOM 706 N N . SER A 1 93 ? -0.904 -2.623 20.834 1.00 98.31 93 SER A N 1
ATOM 707 C CA . SER A 1 93 ? -2.135 -3.408 20.940 1.00 98.31 93 SER A CA 1
ATOM 708 C C . SER A 1 93 ? -2.297 -4.367 19.772 1.00 98.31 93 SER A C 1
ATOM 710 O O . SER A 1 93 ? -1.715 -4.185 18.703 1.00 98.31 93 SER A O 1
ATOM 712 N N . THR A 1 94 ? -3.111 -5.397 19.979 1.00 98.19 94 THR A N 1
ATOM 713 C CA . THR A 1 94 ? -3.562 -6.303 18.922 1.00 98.19 94 THR A CA 1
ATOM 714 C C . THR A 1 94 ? -5.055 -6.117 18.691 1.00 98.19 94 THR A C 1
ATOM 716 O O . THR A 1 94 ? -5.834 -6.198 19.638 1.00 98.19 94 THR A O 1
ATOM 719 N N . ILE A 1 95 ? -5.452 -5.893 17.440 1.00 98.06 95 ILE A N 1
ATOM 720 C CA . ILE A 1 95 ? -6.847 -5.797 17.005 1.00 98.06 95 ILE A CA 1
ATOM 721 C C . ILE A 1 95 ? -7.236 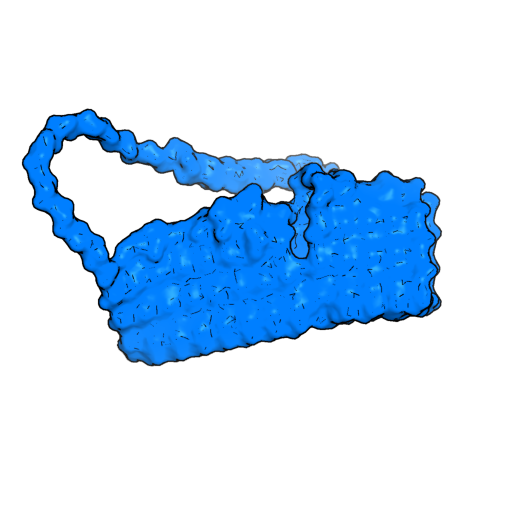-7.071 16.257 1.00 98.06 95 ILE A C 1
ATOM 723 O O . ILE A 1 95 ? -6.536 -7.503 15.336 1.00 98.06 95 ILE A O 1
ATOM 727 N N . ARG A 1 96 ? -8.392 -7.643 16.605 1.00 96.31 96 ARG A N 1
ATOM 728 C CA . ARG A 1 96 ? -8.975 -8.791 15.902 1.00 96.31 96 ARG A CA 1
ATOM 729 C C . ARG A 1 96 ? -10.472 -8.606 15.683 1.00 96.31 96 ARG A C 1
ATOM 731 O O . ARG A 1 96 ? -11.168 -8.091 16.552 1.00 96.31 96 ARG A O 1
ATOM 738 N N . ILE A 1 97 ? -10.972 -9.095 14.550 1.00 95.50 97 ILE A N 1
ATOM 739 C CA . ILE A 1 97 ? -12.408 -9.199 14.272 1.00 95.50 97 ILE A CA 1
ATOM 740 C C . ILE A 1 97 ? -12.773 -10.675 14.089 1.00 95.50 97 ILE A C 1
ATOM 742 O O . ILE A 1 97 ? -12.152 -11.387 13.300 1.00 95.50 97 ILE A O 1
ATOM 746 N N . LEU A 1 98 ? -13.769 -11.147 14.837 1.00 91.44 98 LEU A N 1
ATOM 747 C CA . LEU A 1 98 ? -14.204 -12.542 14.888 1.00 91.44 98 LEU A CA 1
ATOM 748 C C . LEU A 1 98 ? -15.628 -12.732 14.374 1.00 91.44 98 LEU A C 1
ATOM 750 O O . LEU A 1 98 ? -16.457 -11.824 14.419 1.00 91.44 98 LEU A O 1
ATOM 754 N N . ASN A 1 99 ? -15.911 -13.961 13.933 1.00 82.31 99 ASN A N 1
ATOM 755 C CA . ASN A 1 99 ? -17.249 -14.461 13.586 1.00 82.31 99 ASN A CA 1
ATOM 756 C C . ASN A 1 99 ? -17.987 -13.675 12.483 1.00 82.31 99 ASN A C 1
ATOM 758 O O . ASN A 1 99 ? -19.160 -13.900 12.212 1.00 82.31 99 ASN A O 1
ATOM 762 N N . LYS A 1 100 ? -17.258 -12.822 11.765 1.00 74.69 100 LYS A N 1
ATOM 763 C CA . LYS A 1 100 ? -17.605 -12.309 10.440 1.00 74.69 100 LYS A CA 1
ATOM 764 C C . LYS A 1 100 ? -16.999 -13.215 9.370 1.00 74.69 100 LYS A C 1
ATOM 766 O O . LYS A 1 100 ? -15.897 -13.750 9.564 1.00 74.69 100 LYS A O 1
ATOM 771 N N . SER A 1 101 ? -17.691 -13.369 8.239 1.00 74.31 101 SER A N 1
ATOM 772 C CA . SER A 1 101 ? -17.097 -13.980 7.043 1.00 74.31 101 SER A CA 1
ATOM 773 C C . SER A 1 101 ? -15.794 -13.256 6.711 1.00 74.31 101 SER A C 1
ATOM 775 O O . SER A 1 101 ? -15.748 -12.033 6.846 1.00 74.31 101 SER A O 1
ATOM 777 N N . LEU A 1 102 ? -14.764 -13.983 6.273 1.00 62.38 102 LEU A N 1
ATOM 778 C CA . LEU A 1 102 ? -13.426 -13.420 6.041 1.00 62.38 102 LEU A CA 1
ATOM 779 C C . LEU A 1 102 ? -13.468 -12.147 5.173 1.00 62.38 102 LEU A C 1
ATOM 781 O O . LEU A 1 102 ? -12.891 -11.141 5.553 1.00 62.38 102 LEU A O 1
ATOM 785 N N . TYR A 1 103 ? -14.292 -12.128 4.122 1.00 63.31 103 TYR A N 1
ATOM 786 C CA . TYR A 1 103 ? -14.476 -10.978 3.220 1.00 63.31 103 TYR A CA 1
ATOM 787 C C . TYR A 1 103 ? -15.222 -9.764 3.807 1.00 63.31 103 TYR A C 1
ATOM 789 O O . TYR A 1 103 ? -15.516 -8.818 3.086 1.00 63.31 103 TYR A O 1
ATOM 797 N N . GLN A 1 104 ? -15.609 -9.795 5.083 1.00 73.50 104 GLN A N 1
ATOM 798 C CA . GLN A 1 104 ? -16.374 -8.719 5.725 1.00 73.50 104 GLN A CA 1
ATOM 799 C C . GLN A 1 104 ? -15.730 -8.188 7.006 1.00 73.50 104 GLN A C 1
ATOM 801 O O . GLN A 1 104 ? -16.335 -7.333 7.650 1.00 73.50 104 GLN A O 1
ATOM 806 N N . ARG A 1 105 ? -14.563 -8.704 7.411 1.00 89.38 105 ARG A N 1
ATOM 807 C CA . ARG A 1 105 ? -13.851 -8.249 8.610 1.00 89.38 105 ARG A CA 1
ATOM 808 C C . ARG A 1 105 ? -13.080 -6.987 8.265 1.00 89.38 105 ARG A C 1
ATOM 810 O O . ARG A 1 105 ? -11.996 -7.078 7.696 1.00 89.38 105 ARG A O 1
ATOM 817 N N . LEU A 1 106 ? -13.637 -5.824 8.590 1.00 94.19 106 LEU A N 1
ATOM 818 C CA . LEU A 1 106 ? -13.025 -4.564 8.183 1.00 94.19 106 LEU A CA 1
ATOM 819 C C . LEU A 1 106 ? -12.883 -3.540 9.307 1.00 94.19 106 LEU A C 1
ATOM 821 O O . LEU A 1 106 ? -13.715 -3.437 10.213 1.00 94.19 106 LEU A O 1
ATOM 825 N N . ILE A 1 107 ? -11.820 -2.748 9.184 1.00 97.12 107 ILE A N 1
ATOM 826 C CA . ILE A 1 107 ? -11.674 -1.440 9.820 1.00 97.12 107 ILE A CA 1
ATOM 827 C C . ILE A 1 107 ? -11.947 -0.403 8.731 1.00 97.12 107 ILE A C 1
ATOM 829 O O . ILE A 1 107 ? -11.131 -0.218 7.834 1.00 97.12 107 ILE A O 1
ATOM 833 N N . GLY A 1 108 ? -13.106 0.247 8.773 1.00 96.06 108 GLY A N 1
ATOM 834 C CA . GLY A 1 108 ? -13.501 1.240 7.780 1.00 96.06 108 GLY A CA 1
ATOM 835 C C . GLY A 1 108 ? -13.228 2.663 8.257 1.00 96.06 108 GLY A C 1
ATOM 836 O O . GLY A 1 108 ? -13.770 3.085 9.278 1.00 96.06 108 GLY A O 1
ATOM 837 N N . VAL A 1 109 ? -12.426 3.412 7.503 1.00 96.12 109 VAL A N 1
ATOM 838 C CA . VAL A 1 109 ? -12.077 4.813 7.768 1.00 96.12 109 VAL A CA 1
ATOM 839 C C . VAL A 1 109 ? -12.772 5.698 6.735 1.00 96.12 109 VAL A C 1
ATOM 841 O O . VAL A 1 109 ? -12.453 5.644 5.546 1.00 96.12 109 VAL A O 1
ATOM 844 N N . TYR A 1 110 ? -13.747 6.493 7.181 1.00 94.19 110 TYR A N 1
ATOM 845 C CA . TYR A 1 110 ? -14.610 7.312 6.325 1.00 94.19 110 TYR A CA 1
ATOM 846 C C . TYR A 1 110 ? -14.521 8.783 6.738 1.00 94.19 110 TYR A C 1
ATOM 848 O O . TYR A 1 110 ? -15.200 9.203 7.678 1.00 94.19 110 TYR A O 1
ATOM 856 N N . ARG A 1 111 ? -13.708 9.582 6.033 1.00 92.50 111 ARG A N 1
ATOM 857 C CA . ARG A 1 111 ? -13.343 10.961 6.414 1.00 92.50 111 ARG A CA 1
ATOM 858 C C . ARG A 1 111 ? -12.790 11.055 7.841 1.00 92.50 111 ARG A C 1
ATOM 860 O O . ARG A 1 111 ? -13.097 12.007 8.545 1.00 92.50 111 ARG A O 1
ATOM 867 N N . GLY A 1 112 ? -12.059 10.041 8.298 1.00 94.50 112 GLY A N 1
ATOM 868 C CA . GLY A 1 112 ? -11.565 9.935 9.676 1.00 94.50 112 GLY A CA 1
ATOM 869 C C . GLY A 1 112 ? -10.053 9.755 9.753 1.00 94.50 112 GLY A C 1
ATOM 870 O O . GLY A 1 112 ? -9.363 9.762 8.729 1.00 94.50 112 GLY A O 1
ATOM 871 N N . LEU A 1 113 ? -9.549 9.563 10.972 1.00 96.19 113 LEU A N 1
ATOM 872 C CA . LEU A 1 113 ? -8.134 9.315 11.229 1.00 96.19 113 LEU A CA 1
ATOM 873 C C . LEU A 1 113 ? -7.927 7.971 11.930 1.00 96.19 113 LEU A C 1
ATOM 875 O O . LEU A 1 113 ? -8.490 7.721 12.994 1.00 96.19 113 LEU A O 1
ATOM 879 N N . LEU A 1 114 ? -7.073 7.126 11.351 1.00 98.06 114 LEU A N 1
ATOM 880 C CA . LEU A 1 114 ? -6.578 5.903 11.983 1.00 98.06 114 LEU A CA 1
ATOM 881 C C . LEU A 1 114 ? -5.064 5.997 12.171 1.00 98.06 114 LEU A C 1
ATOM 883 O O . LEU A 1 114 ? -4.320 6.172 11.208 1.00 98.06 114 LEU A O 1
ATOM 887 N N . THR A 1 115 ? -4.596 5.822 13.404 1.00 98.44 115 THR A N 1
ATOM 888 C CA . THR A 1 115 ? -3.169 5.643 13.696 1.00 98.44 115 THR A CA 1
ATOM 889 C C . THR A 1 115 ? -2.930 4.299 14.358 1.00 98.44 115 THR A C 1
ATOM 891 O O . THR A 1 115 ? -3.516 4.015 15.400 1.00 98.44 115 THR A O 1
ATOM 894 N N . LEU A 1 116 ? -2.018 3.511 13.799 1.00 98.62 116 LEU A N 1
ATOM 895 C CA . LEU A 1 116 ? -1.483 2.298 14.409 1.00 98.62 116 LEU A CA 1
ATOM 896 C C . LEU A 1 116 ? -0.014 2.534 14.760 1.00 98.62 116 LEU A C 1
ATOM 898 O O . LEU A 1 116 ? 0.782 2.885 13.888 1.00 98.62 116 LEU A O 1
ATOM 902 N N . ASN A 1 117 ? 0.354 2.344 16.024 1.00 98.62 117 ASN A N 1
ATOM 903 C CA . ASN A 1 117 ? 1.725 2.497 16.495 1.00 98.62 117 ASN A CA 1
ATOM 904 C C . ASN A 1 117 ? 2.154 1.271 17.303 1.00 98.62 117 ASN A C 1
ATOM 906 O O . ASN A 1 117 ? 1.505 0.926 18.292 1.00 98.62 117 ASN A O 1
ATOM 910 N N . ASN A 1 118 ? 3.238 0.611 16.894 1.00 98.44 118 ASN A N 1
ATOM 911 C CA . ASN A 1 118 ? 3.734 -0.608 17.543 1.00 98.44 118 ASN A CA 1
ATOM 912 C C . ASN A 1 118 ? 2.620 -1.645 17.797 1.00 98.44 118 ASN A C 1
ATOM 914 O O . ASN A 1 118 ? 2.488 -2.184 18.892 1.00 98.44 118 ASN A O 1
ATOM 918 N N . SER A 1 119 ? 1.730 -1.825 16.820 1.00 98.44 119 SER A N 1
ATOM 919 C CA . SER A 1 119 ? 0.487 -2.581 16.978 1.00 98.44 119 SER A CA 1
ATOM 920 C C . SER A 1 119 ? 0.329 -3.635 15.889 1.00 98.44 119 SER A C 1
ATOM 922 O O . SER A 1 119 ? 0.977 -3.586 14.843 1.00 98.44 119 SER A O 1
ATOM 924 N N . ARG A 1 120 ? -0.557 -4.599 16.130 1.00 98.38 120 ARG A N 1
ATOM 925 C CA . ARG A 1 120 ? -0.904 -5.639 15.164 1.00 98.38 120 ARG A CA 1
ATOM 926 C C . ARG A 1 120 ? -2.394 -5.615 14.862 1.00 98.38 120 ARG A C 1
ATOM 928 O O . ARG A 1 120 ? -3.213 -5.613 15.773 1.00 98.38 120 ARG A O 1
ATOM 935 N N . VAL A 1 121 ? -2.750 -5.650 13.589 1.00 97.56 121 VAL A N 1
ATOM 936 C CA . VAL A 1 121 ? -4.100 -5.983 13.131 1.00 97.56 121 VAL A CA 1
ATOM 937 C C . VAL A 1 121 ? -4.026 -7.387 12.541 1.00 97.56 121 VAL A C 1
ATOM 939 O O . VAL A 1 121 ? -3.104 -7.667 11.783 1.00 97.56 121 VAL A O 1
ATOM 942 N N . SER A 1 122 ? -4.938 -8.282 12.934 1.00 94.12 122 SER A N 1
ATOM 943 C CA . SER A 1 122 ? -4.966 -9.660 12.414 1.00 94.12 122 SER A CA 1
ATOM 944 C C . SER A 1 122 ? -4.995 -9.665 10.885 1.00 94.12 122 SER A C 1
ATOM 946 O O . SER A 1 122 ? -5.719 -8.870 10.290 1.00 94.12 122 SER A O 1
ATOM 948 N N . ASP A 1 123 ? -4.260 -10.585 10.265 1.00 88.44 123 ASP A N 1
ATOM 949 C CA . ASP A 1 123 ? -4.046 -10.608 8.813 1.00 88.44 123 ASP A CA 1
ATOM 950 C C . ASP A 1 123 ? -5.361 -10.793 8.026 1.00 88.44 123 ASP A C 1
ATOM 952 O O . ASP A 1 123 ? -5.458 -10.377 6.878 1.00 88.44 123 ASP A O 1
ATOM 956 N N . GLU A 1 124 ? -6.406 -11.358 8.649 1.00 89.50 124 GLU A N 1
ATOM 957 C CA . GLU A 1 124 ? -7.724 -11.526 8.021 1.00 89.50 124 GLU A CA 1
ATOM 958 C C . GLU A 1 124 ? -8.622 -10.279 8.102 1.00 89.50 124 GLU A C 1
ATOM 960 O O . GLU A 1 124 ? -9.801 -10.358 7.754 1.00 89.50 124 GLU A O 1
ATOM 965 N N . VAL A 1 125 ? -8.121 -9.164 8.642 1.00 93.12 125 VAL A N 1
ATOM 966 C CA . VAL A 1 125 ? -8.853 -7.898 8.756 1.00 93.12 125 VAL A CA 1
ATOM 967 C C . VAL A 1 125 ? -8.325 -6.917 7.717 1.00 93.12 125 VAL A C 1
ATOM 969 O O . VAL A 1 125 ? -7.154 -6.542 7.749 1.00 93.12 125 VAL A O 1
ATOM 972 N N . THR A 1 126 ? -9.213 -6.447 6.845 1.00 95.12 126 THR A N 1
ATOM 973 C CA . THR A 1 126 ? -8.878 -5.441 5.833 1.00 95.12 126 THR A CA 1
ATOM 974 C C . THR A 1 126 ? -9.114 -4.032 6.376 1.00 95.12 126 THR A C 1
ATOM 976 O O . THR A 1 126 ? -10.154 -3.741 6.974 1.00 95.12 126 THR A O 1
ATOM 979 N N . ILE A 1 127 ? -8.175 -3.116 6.149 1.00 96.44 127 ILE A N 1
ATOM 980 C CA . ILE A 1 127 ? -8.373 -1.688 6.421 1.00 96.44 127 ILE A CA 1
ATOM 981 C C . ILE A 1 127 ? -8.928 -1.033 5.155 1.00 96.44 127 ILE A C 1
ATOM 983 O O . ILE A 1 127 ? -8.225 -0.932 4.155 1.00 96.44 127 ILE A O 1
ATOM 987 N N . HIS A 1 128 ? -10.179 -0.576 5.195 1.00 94.31 128 HIS A N 1
ATOM 988 C CA . HIS A 1 128 ? -10.816 0.148 4.093 1.00 94.31 128 HIS A CA 1
ATOM 989 C C . HIS A 1 128 ? -10.684 1.655 4.312 1.00 94.31 128 HIS A C 1
ATOM 991 O O . HIS A 1 128 ? -11.207 2.189 5.290 1.00 94.31 128 HIS A O 1
ATOM 997 N N . VAL A 1 129 ? -10.022 2.353 3.391 1.00 91.88 129 VAL A N 1
ATOM 998 C CA . VAL A 1 129 ? -9.759 3.796 3.478 1.00 91.88 129 VAL A CA 1
ATOM 999 C C . VAL A 1 129 ? -10.538 4.529 2.395 1.00 91.88 129 VAL A C 1
ATOM 1001 O O . VAL A 1 129 ? -10.212 4.421 1.214 1.00 91.88 129 VAL A O 1
ATOM 1004 N N . LEU A 1 130 ? -11.550 5.307 2.785 1.00 88.31 130 LEU A N 1
ATOM 1005 C CA . LEU A 1 130 ? -12.390 6.073 1.859 1.00 88.31 130 LEU A CA 1
ATOM 1006 C C . LEU A 1 130 ? -12.308 7.575 2.137 1.00 88.31 130 LEU A C 1
ATOM 1008 O O . LEU A 1 130 ? -12.257 7.973 3.296 1.00 88.31 130 LEU A O 1
ATOM 1012 N N . ARG A 1 131 ? -12.414 8.400 1.084 1.00 83.75 131 ARG A N 1
ATOM 1013 C CA . ARG A 1 131 ? -12.735 9.850 1.113 1.00 83.75 131 ARG A CA 1
ATOM 1014 C C . ARG A 1 131 ? -12.038 10.684 2.205 1.00 83.75 131 ARG A C 1
ATOM 1016 O O . ARG A 1 131 ? -12.503 10.706 3.339 1.00 83.75 131 ARG A O 1
ATOM 1023 N N . ASN A 1 132 ? -11.014 11.461 1.858 1.00 87.06 132 ASN A N 1
ATOM 1024 C CA . ASN A 1 132 ? -10.312 12.401 2.753 1.00 87.06 132 ASN A CA 1
ATOM 1025 C C . ASN A 1 132 ? -9.878 11.766 4.094 1.00 87.06 132 ASN A C 1
ATOM 1027 O O . ASN A 1 132 ? -9.760 12.460 5.101 1.00 87.06 132 ASN A O 1
ATOM 1031 N N . SER A 1 133 ? -9.711 10.442 4.135 1.00 91.25 133 SER A N 1
ATOM 1032 C CA . SER A 1 133 ? -9.274 9.733 5.336 1.00 91.25 133 SER A CA 1
ATOM 1033 C C . SER A 1 133 ? -7.762 9.709 5.409 1.00 91.25 133 SER A C 1
ATOM 1035 O O . SER A 1 133 ? -7.086 9.575 4.389 1.00 91.25 133 SER A O 1
ATOM 1037 N N . ASN A 1 134 ? -7.256 9.774 6.635 1.00 92.94 134 ASN A N 1
ATOM 1038 C CA . ASN A 1 134 ? -5.834 9.714 6.918 1.00 92.94 134 ASN A CA 1
ATOM 1039 C C . ASN A 1 134 ? -5.526 8.443 7.696 1.00 92.94 134 ASN A C 1
ATOM 1041 O O . ASN A 1 134 ? -6.101 8.203 8.761 1.00 92.94 134 ASN A O 1
ATOM 1045 N N . ILE A 1 135 ? -4.593 7.648 7.180 1.00 95.69 135 ILE A N 1
ATOM 1046 C CA . ILE A 1 135 ? -4.071 6.489 7.897 1.00 95.69 135 ILE A CA 1
ATOM 1047 C C . ILE A 1 135 ? -2.565 6.617 8.090 1.00 95.69 135 ILE A C 1
ATOM 1049 O O . ILE A 1 135 ? -1.822 6.964 7.171 1.00 95.69 135 ILE A O 1
ATOM 1053 N N . THR A 1 136 ? -2.108 6.346 9.308 1.00 97.62 136 THR A N 1
ATOM 1054 C CA . THR A 1 136 ? -0.685 6.247 9.636 1.00 97.62 136 THR A CA 1
ATOM 1055 C C . THR A 1 136 ? -0.424 4.930 10.347 1.00 97.62 136 THR A C 1
ATOM 1057 O O . THR A 1 136 ? -0.993 4.658 11.400 1.00 97.62 136 THR A O 1
ATOM 1060 N N . ILE A 1 137 ? 0.447 4.112 9.770 1.00 98.44 137 ILE A N 1
ATOM 1061 C CA . ILE A 1 137 ? 0.843 2.802 10.280 1.00 98.44 137 ILE A CA 1
ATOM 1062 C C . ILE A 1 137 ? 2.341 2.869 10.556 1.00 98.44 137 ILE A C 1
ATOM 1064 O O . ILE A 1 137 ? 3.139 3.049 9.640 1.00 98.44 137 ILE A O 1
ATOM 1068 N N . HIS A 1 138 ? 2.725 2.780 11.824 1.00 98.50 138 HIS A N 1
ATOM 1069 C CA . HIS A 1 138 ? 4.107 2.930 12.260 1.00 98.50 138 HIS A CA 1
ATOM 1070 C C . HIS A 1 138 ? 4.527 1.756 13.142 1.00 98.50 138 HIS A C 1
ATOM 1072 O O . HIS A 1 138 ? 3.842 1.432 14.116 1.00 98.50 138 HIS A O 1
ATOM 1078 N N . LYS A 1 139 ? 5.661 1.121 12.813 1.00 98.44 139 LYS A N 1
ATOM 1079 C CA . LYS A 1 139 ? 6.194 -0.050 13.537 1.00 98.44 139 LYS A CA 1
ATOM 1080 C C . LYS A 1 139 ? 5.145 -1.142 13.766 1.00 98.44 139 LYS A C 1
ATOM 1082 O O . LYS A 1 139 ? 5.113 -1.760 14.821 1.00 98.44 139 LYS A O 1
ATOM 1087 N N . SER A 1 140 ? 4.227 -1.313 12.822 1.00 98.62 140 SER A N 1
ATOM 1088 C CA . SER A 1 140 ? 3.030 -2.135 12.997 1.00 98.62 140 SER A CA 1
ATOM 1089 C C . SER A 1 140 ? 2.937 -3.208 11.917 1.00 98.62 140 SER A C 1
ATOM 1091 O O . SER A 1 140 ? 3.615 -3.135 10.893 1.00 98.62 140 SER A O 1
ATOM 1093 N N . SER A 1 141 ? 2.096 -4.211 12.153 1.00 98.44 141 SER A N 1
ATOM 1094 C CA . SER A 1 141 ? 1.794 -5.262 11.180 1.00 98.44 141 SER A CA 1
ATOM 1095 C C . SER A 1 141 ? 0.298 -5.296 10.904 1.00 98.44 141 SER A C 1
ATOM 1097 O O . SER A 1 141 ? -0.501 -5.312 11.845 1.00 98.44 141 SER A O 1
ATOM 1099 N N . VAL A 1 142 ? -0.079 -5.257 9.630 1.00 97.56 142 VAL A N 1
ATOM 1100 C CA . VAL A 1 142 ? -1.478 -5.285 9.189 1.00 97.56 142 VAL A CA 1
ATOM 1101 C C . VAL A 1 142 ? -1.669 -6.275 8.040 1.00 97.56 142 VAL A C 1
ATOM 1103 O O . VAL A 1 142 ? -0.713 -6.633 7.355 1.00 97.56 142 VAL A O 1
ATOM 1106 N N . GLY A 1 143 ? -2.911 -6.709 7.829 1.00 94.75 143 GLY A N 1
ATOM 1107 C CA . GLY A 1 143 ? -3.300 -7.495 6.660 1.00 94.75 143 GLY A CA 1
ATOM 1108 C C . GLY A 1 143 ? -3.365 -6.640 5.394 1.00 94.75 143 GLY A C 1
ATOM 1109 O O . GLY A 1 143 ? -2.427 -5.909 5.059 1.00 94.75 143 GLY A O 1
ATOM 1110 N N . ASP A 1 144 ? -4.489 -6.737 4.697 1.00 95.00 144 ASP A N 1
ATOM 1111 C CA . ASP A 1 144 ? -4.741 -5.973 3.480 1.00 95.00 144 ASP A CA 1
ATOM 1112 C C . ASP A 1 144 ? -5.224 -4.550 3.784 1.00 95.00 144 ASP A C 1
ATOM 1114 O O . ASP A 1 144 ? -5.952 -4.292 4.749 1.00 95.00 144 ASP A O 1
ATOM 1118 N N . ILE A 1 145 ? -4.840 -3.612 2.925 1.00 95.25 145 ILE A N 1
ATOM 1119 C CA . ILE A 1 145 ? -5.319 -2.232 2.936 1.00 95.25 145 ILE A CA 1
ATOM 1120 C C . ILE A 1 145 ? -5.973 -1.981 1.581 1.00 95.25 145 ILE A C 1
ATOM 1122 O O . ILE A 1 145 ? -5.289 -2.023 0.563 1.00 95.25 145 ILE A O 1
ATOM 1126 N N . ASP A 1 146 ? -7.274 -1.700 1.569 1.00 92.56 146 ASP A N 1
ATOM 1127 C CA . ASP A 1 146 ? -7.997 -1.295 0.363 1.00 92.56 146 ASP A CA 1
ATOM 1128 C C . ASP A 1 146 ? -8.317 0.196 0.435 1.00 92.56 146 ASP A C 1
ATOM 1130 O O . ASP A 1 146 ? -9.019 0.680 1.327 1.00 92.56 146 ASP A O 1
ATOM 1134 N N . ALA A 1 147 ? -7.748 0.949 -0.493 1.00 89.00 147 ALA A N 1
ATOM 1135 C CA . ALA A 1 147 ? -7.754 2.392 -0.480 1.00 89.00 147 ALA A CA 1
ATOM 1136 C C . ALA A 1 147 ? -8.457 2.946 -1.716 1.00 89.00 147 ALA A C 1
ATOM 1138 O O . ALA A 1 147 ? -8.008 2.779 -2.847 1.00 89.00 147 ALA A O 1
ATOM 1139 N N . THR A 1 148 ? -9.499 3.743 -1.489 1.00 83.38 148 THR A N 1
ATOM 1140 C CA . THR A 1 148 ? -10.078 4.617 -2.520 1.00 83.38 148 THR A CA 1
ATOM 1141 C C . THR A 1 148 ? -10.185 6.057 -1.981 1.00 83.38 148 THR A C 1
ATOM 1143 O O . THR A 1 148 ? -11.275 6.615 -1.793 1.00 83.38 148 THR A O 1
ATOM 1146 N N . PRO A 1 149 ? -9.046 6.696 -1.634 1.00 64.75 149 PRO A N 1
ATOM 1147 C CA . PRO A 1 149 ? -9.055 8.037 -1.073 1.00 64.75 149 PRO A CA 1
ATOM 1148 C C . PRO A 1 149 ? -9.379 9.034 -2.188 1.00 64.75 149 PRO A C 1
ATOM 1150 O O . PRO A 1 149 ? -8.549 9.353 -3.025 1.00 64.75 149 PRO A O 1
ATOM 1153 N N . THR A 1 150 ? -10.591 9.565 -2.213 1.00 71.88 150 THR A N 1
ATOM 1154 C CA . THR A 1 150 ? -10.877 10.786 -2.979 1.00 71.88 150 THR A CA 1
ATOM 1155 C C . THR A 1 150 ? -10.574 11.997 -2.100 1.00 71.88 150 THR A C 1
ATOM 1157 O O . THR A 1 150 ? -10.801 11.900 -0.897 1.00 71.88 150 THR A O 1
ATOM 1160 N N . GLY A 1 151 ? -10.128 13.122 -2.667 1.00 70.94 151 GLY A N 1
ATOM 1161 C CA . GLY A 1 151 ? -10.125 14.428 -1.984 1.00 70.94 151 GLY A CA 1
ATOM 1162 C C . GLY A 1 151 ? -9.032 14.664 -0.927 1.00 70.94 151 GLY A C 1
ATOM 1163 O O . GLY A 1 151 ? -9.306 15.259 0.113 1.00 70.94 151 GLY A O 1
ATOM 1164 N N . GLY A 1 152 ? -7.792 14.229 -1.186 1.00 76.12 152 GLY A N 1
ATOM 1165 C CA . GLY A 1 152 ? -6.625 14.653 -0.390 1.00 76.12 152 GLY A CA 1
ATOM 1166 C C . GLY A 1 152 ? -6.325 13.823 0.865 1.00 76.12 152 GLY A C 1
ATOM 1167 O O . GLY A 1 152 ? -5.642 14.296 1.769 1.00 76.12 152 GLY A O 1
ATOM 1168 N N . GLY A 1 153 ? -6.828 12.586 0.950 1.00 82.25 153 GLY A N 1
ATOM 1169 C CA . GLY A 1 153 ? -6.439 11.653 2.017 1.00 82.25 153 GLY A CA 1
ATOM 1170 C C . GLY A 1 153 ? -4.969 11.219 1.919 1.00 82.25 153 GLY A C 1
ATOM 1171 O O . GLY A 1 153 ? -4.408 11.148 0.822 1.00 82.25 153 GLY A O 1
ATOM 1172 N N . ILE A 1 154 ? -4.356 10.905 3.064 1.00 88.69 154 ILE A N 1
ATOM 1173 C CA . ILE A 1 154 ? -2.948 10.494 3.177 1.00 88.69 154 ILE A CA 1
ATOM 1174 C C . ILE A 1 154 ? -2.863 9.057 3.693 1.00 88.69 154 ILE A C 1
ATOM 1176 O O . ILE A 1 154 ? -3.463 8.710 4.713 1.00 88.69 154 ILE A O 1
ATOM 1180 N N . ILE A 1 155 ? -2.053 8.234 3.026 1.00 92.19 155 ILE A N 1
ATOM 1181 C CA . ILE A 1 155 ? -1.682 6.897 3.504 1.00 92.19 155 ILE A CA 1
ATOM 1182 C C . ILE A 1 155 ? -0.194 6.898 3.810 1.00 92.19 155 ILE A C 1
ATOM 1184 O O . ILE A 1 155 ? 0.619 7.093 2.911 1.00 92.19 155 ILE A O 1
ATOM 1188 N N . ARG A 1 156 ? 0.175 6.657 5.068 1.00 95.12 156 ARG A N 1
ATOM 1189 C CA . ARG A 1 156 ? 1.577 6.599 5.488 1.00 95.12 156 ARG A CA 1
ATOM 1190 C C . ARG A 1 156 ? 1.875 5.292 6.213 1.00 95.12 156 ARG A C 1
ATOM 1192 O O . ARG A 1 156 ? 1.277 5.011 7.246 1.00 95.12 156 ARG A O 1
ATOM 1199 N N . ILE A 1 157 ? 2.823 4.520 5.694 1.00 96.81 157 ILE A N 1
ATOM 1200 C CA . ILE A 1 157 ? 3.267 3.234 6.239 1.00 96.81 157 ILE A CA 1
ATOM 1201 C C . ILE A 1 157 ? 4.776 3.321 6.480 1.00 96.81 157 ILE A C 1
ATOM 1203 O O . ILE A 1 157 ? 5.545 3.542 5.548 1.00 96.81 157 ILE A O 1
ATOM 1207 N N . ILE A 1 158 ? 5.205 3.207 7.736 1.00 97.69 158 ILE A N 1
ATOM 1208 C CA . ILE A 1 158 ? 6.597 3.430 8.145 1.00 97.69 158 ILE A CA 1
ATOM 1209 C C . ILE A 1 158 ? 7.082 2.283 9.028 1.00 97.69 158 ILE A C 1
ATOM 1211 O O . ILE A 1 158 ? 6.443 1.975 10.039 1.00 97.69 158 ILE A O 1
ATOM 1215 N N . ASN A 1 159 ? 8.249 1.711 8.717 1.00 97.94 159 ASN A N 1
ATOM 1216 C CA . ASN A 1 159 ? 8.871 0.632 9.497 1.00 97.94 159 ASN A CA 1
ATOM 1217 C C . ASN A 1 159 ? 7.895 -0.523 9.790 1.00 97.94 159 ASN A C 1
ATOM 1219 O O . ASN A 1 159 ? 7.870 -1.043 10.903 1.00 97.94 159 ASN A O 1
ATOM 1223 N N . SER A 1 160 ? 7.010 -0.837 8.847 1.00 98.31 160 SER A N 1
ATOM 1224 C CA . SER A 1 160 ? 5.845 -1.697 9.075 1.00 98.31 160 SER A CA 1
ATOM 1225 C C . SER A 1 160 ? 5.776 -2.829 8.056 1.00 98.31 160 SER A C 1
ATOM 1227 O O . SER A 1 160 ? 6.423 -2.779 7.009 1.00 98.31 160 SER A O 1
ATOM 1229 N N . THR A 1 161 ? 4.970 -3.843 8.356 1.00 97.94 161 THR A N 1
ATOM 1230 C CA . THR A 1 161 ? 4.651 -4.923 7.417 1.00 97.94 161 THR A CA 1
ATOM 1231 C C . THR A 1 161 ? 3.171 -4.895 7.061 1.00 97.94 161 THR A C 1
ATOM 1233 O O . THR A 1 161 ? 2.316 -4.619 7.905 1.00 97.94 161 THR A O 1
ATOM 1236 N N . PHE A 1 162 ? 2.868 -5.153 5.796 1.00 96.75 162 PHE A N 1
ATOM 1237 C CA . PHE A 1 162 ? 1.506 -5.259 5.285 1.00 96.75 162 PHE A CA 1
ATOM 1238 C C . PHE A 1 162 ? 1.428 -6.375 4.244 1.00 96.75 162 PHE A C 1
ATOM 1240 O O . PHE A 1 162 ? 2.434 -6.703 3.613 1.00 96.75 162 PHE A O 1
ATOM 1247 N N . THR A 1 163 ? 0.251 -6.974 4.063 1.00 95.62 163 THR A N 1
ATOM 1248 C CA . THR A 1 163 ? 0.081 -8.064 3.087 1.00 95.62 163 THR A CA 1
ATOM 1249 C C . THR A 1 163 ? -0.005 -7.503 1.669 1.00 95.62 163 THR A C 1
ATOM 1251 O O . THR A 1 163 ? 0.918 -7.686 0.867 1.00 95.62 163 THR A O 1
ATOM 1254 N N . GLU A 1 164 ? -1.060 -6.745 1.372 1.00 94.94 164 GLU A N 1
ATOM 1255 C CA . GLU A 1 164 ? -1.203 -6.007 0.119 1.00 94.94 164 GLU A CA 1
ATOM 1256 C C . GLU A 1 164 ? -1.839 -4.628 0.365 1.00 94.94 164 GLU A C 1
ATOM 1258 O O . GLU A 1 164 ? -2.797 -4.487 1.121 1.00 94.94 164 GLU A O 1
ATOM 1263 N N . LEU A 1 165 ? -1.295 -3.590 -0.271 1.00 94.00 165 LEU A N 1
ATOM 1264 C CA . LEU A 1 165 ? -1.955 -2.301 -0.445 1.00 94.00 165 LEU A CA 1
ATOM 1265 C C . LEU A 1 165 ? -2.598 -2.300 -1.829 1.00 94.00 165 LEU A C 1
ATOM 1267 O O . LEU A 1 165 ? -1.902 -2.187 -2.842 1.00 94.00 165 LEU A O 1
ATOM 1271 N N . HIS A 1 166 ? -3.918 -2.416 -1.853 1.00 91.81 166 HIS A N 1
ATOM 1272 C CA . HIS A 1 166 ? -4.723 -2.210 -3.039 1.00 91.81 166 HIS A CA 1
ATOM 1273 C C . HIS A 1 166 ? -5.221 -0.766 -3.055 1.00 91.81 166 HIS A C 1
ATOM 1275 O O . HIS A 1 166 ? -5.799 -0.287 -2.083 1.00 91.81 166 HIS A O 1
ATOM 1281 N N . GLN A 1 167 ? -4.992 -0.049 -4.150 1.00 84.06 167 GLN A N 1
ATOM 1282 C CA . GLN A 1 167 ? -5.607 1.253 -4.371 1.00 84.06 167 GLN A CA 1
ATOM 1283 C C . GLN A 1 167 ? -6.393 1.218 -5.675 1.00 84.06 167 GLN A C 1
ATOM 1285 O O . GLN A 1 167 ? -5.892 0.758 -6.702 1.00 84.06 167 GLN A O 1
ATOM 1290 N N . ALA A 1 168 ? -7.641 1.680 -5.621 1.00 70.69 168 ALA A N 1
ATOM 1291 C CA . ALA A 1 168 ? -8.540 1.679 -6.765 1.00 70.69 168 ALA A CA 1
ATOM 1292 C C . ALA A 1 168 ? -9.216 3.034 -6.970 1.00 70.69 168 ALA A C 1
ATOM 1294 O O . ALA A 1 168 ? -10.113 3.420 -6.227 1.00 70.69 168 ALA A O 1
ATOM 1295 N N . GLY A 1 169 ? -8.841 3.721 -8.047 1.00 62.72 169 GLY A N 1
ATOM 1296 C CA . GLY A 1 169 ? -9.514 4.933 -8.499 1.00 62.72 169 GLY A CA 1
ATOM 1297 C C . GLY A 1 169 ? -9.446 6.104 -7.511 1.00 62.72 169 GLY A C 1
ATOM 1298 O O . GLY A 1 169 ? -8.903 6.021 -6.410 1.00 62.72 169 GLY A O 1
ATOM 1299 N N . GLY A 1 170 ? -9.999 7.232 -7.949 1.00 56.66 170 GLY A N 1
ATOM 1300 C CA . GLY A 1 170 ? -10.020 8.487 -7.206 1.00 56.66 170 GLY A CA 1
ATOM 1301 C C . GLY A 1 170 ? -9.207 9.571 -7.901 1.00 56.66 170 GLY A C 1
ATOM 1302 O O . GLY A 1 170 ? -8.031 9.397 -8.212 1.00 56.66 170 GLY A O 1
ATOM 1303 N N . GLU A 1 171 ? -9.853 10.704 -8.156 1.00 54.44 171 GLU A N 1
ATOM 1304 C CA . GLU A 1 171 ? -9.150 11.936 -8.485 1.00 54.44 171 GLU A CA 1
ATOM 1305 C C . GLU A 1 171 ? -8.473 12.435 -7.197 1.00 54.44 171 GLU A C 1
ATOM 1307 O O . GLU A 1 171 ? -9.127 12.606 -6.162 1.00 54.44 171 GLU A O 1
ATOM 1312 N N . ASN A 1 172 ? -7.157 12.648 -7.257 1.00 55.62 172 ASN A N 1
ATOM 1313 C CA . ASN A 1 172 ? -6.354 13.290 -6.210 1.00 55.62 172 ASN A CA 1
ATOM 1314 C C . ASN A 1 172 ? -6.162 12.476 -4.910 1.00 55.62 172 ASN A C 1
ATOM 1316 O O . ASN A 1 172 ? -6.454 12.960 -3.812 1.00 55.62 172 ASN A O 1
ATOM 1320 N N . VAL A 1 173 ? -5.598 11.262 -5.005 1.00 55.00 173 VAL A N 1
ATOM 1321 C CA . VAL A 1 173 ? -4.831 10.714 -3.869 1.00 55.00 173 VAL A CA 1
ATOM 1322 C C . VAL A 1 173 ? -3.532 11.498 -3.796 1.00 55.00 173 VAL A C 1
ATOM 1324 O O . VAL A 1 173 ? -2.619 11.279 -4.597 1.00 55.00 173 VAL A O 1
ATOM 1327 N N . GLU A 1 174 ? -3.466 12.454 -2.876 1.00 59.62 174 GLU A N 1
ATOM 1328 C CA . GLU A 1 174 ? -2.358 13.398 -2.901 1.00 59.62 174 GLU A CA 1
ATOM 1329 C C . GLU A 1 174 ? -1.054 12.796 -2.388 1.00 59.62 174 GLU A C 1
ATOM 1331 O O . GLU A 1 174 ? -0.032 13.198 -2.929 1.00 59.62 174 GLU A O 1
ATOM 1336 N N . ASN A 1 175 ? -1.040 11.810 -1.471 1.00 78.06 175 ASN A N 1
ATOM 1337 C CA . ASN A 1 175 ? 0.219 11.213 -0.991 1.00 78.06 175 ASN A CA 1
ATOM 1338 C C . ASN A 1 175 ? 0.064 9.797 -0.389 1.00 78.06 175 ASN A C 1
ATOM 1340 O O . ASN A 1 175 ? -0.457 9.638 0.719 1.00 78.06 175 ASN A O 1
ATOM 1344 N N . ILE A 1 176 ? 0.600 8.776 -1.067 1.00 87.50 176 ILE A N 1
ATOM 1345 C CA . ILE A 1 176 ? 0.943 7.480 -0.455 1.00 87.50 176 ILE A CA 1
ATOM 1346 C C . ILE A 1 176 ? 2.432 7.506 -0.096 1.00 87.50 176 ILE A C 1
ATOM 1348 O O . ILE A 1 176 ? 3.272 7.778 -0.943 1.00 87.50 176 ILE A O 1
ATOM 1352 N N . GLN A 1 177 ? 2.789 7.207 1.146 1.00 90.31 177 GLN A N 1
ATOM 1353 C CA . GLN A 1 177 ? 4.182 7.149 1.586 1.00 90.31 177 GLN A CA 1
ATOM 1354 C C . GLN A 1 177 ? 4.460 5.802 2.237 1.00 90.31 177 GLN A C 1
ATOM 1356 O O . GLN A 1 177 ? 3.860 5.474 3.261 1.00 90.31 177 GLN A O 1
ATOM 1361 N N . ILE A 1 178 ? 5.378 5.034 1.657 1.00 92.06 178 ILE A N 1
ATOM 1362 C CA . ILE A 1 178 ? 5.843 3.756 2.193 1.00 92.06 178 ILE A CA 1
ATOM 1363 C C . ILE A 1 178 ? 7.340 3.858 2.443 1.00 92.06 178 ILE A C 1
ATOM 1365 O O . ILE A 1 178 ? 8.129 4.010 1.516 1.00 92.06 178 ILE A O 1
ATOM 1369 N N . ILE A 1 179 ? 7.730 3.807 3.711 1.00 93.12 179 ILE A N 1
ATOM 1370 C CA . ILE A 1 179 ? 9.102 4.072 4.141 1.00 93.12 179 ILE A CA 1
ATOM 1371 C C . ILE A 1 179 ? 9.586 2.891 4.973 1.00 93.12 179 ILE A C 1
ATOM 1373 O O . ILE A 1 179 ? 8.939 2.527 5.960 1.00 93.12 179 ILE A O 1
ATOM 1377 N N . ASN A 1 180 ? 10.723 2.303 4.601 1.00 94.50 180 ASN A N 1
ATOM 1378 C CA . ASN A 1 180 ? 11.368 1.207 5.332 1.00 94.50 180 ASN A CA 1
ATOM 1379 C C . ASN A 1 180 ? 10.402 0.070 5.703 1.00 94.50 180 ASN A C 1
ATOM 1381 O O . ASN A 1 180 ? 10.427 -0.448 6.817 1.00 94.50 180 ASN A O 1
ATOM 1385 N N . SER A 1 181 ? 9.478 -0.252 4.803 1.00 95.56 181 SER A N 1
ATOM 1386 C CA . SER A 1 181 ? 8.379 -1.184 5.069 1.00 95.56 181 SER A CA 1
ATOM 1387 C C . SER A 1 181 ? 8.404 -2.344 4.081 1.00 95.56 181 SER A C 1
ATOM 1389 O O . SER A 1 181 ? 9.100 -2.285 3.068 1.00 95.56 181 SER A O 1
ATOM 1391 N N . SER A 1 182 ? 7.651 -3.406 4.357 1.00 95.62 182 SER A N 1
ATOM 1392 C CA . SER A 1 182 ? 7.547 -4.547 3.445 1.00 95.62 182 SER A CA 1
ATOM 1393 C C . SER A 1 182 ? 6.112 -4.985 3.188 1.00 95.62 182 SER A C 1
ATOM 1395 O O . SER A 1 182 ? 5.263 -4.920 4.077 1.00 95.62 182 SER A O 1
ATOM 1397 N N . GLY A 1 183 ? 5.851 -5.423 1.954 1.00 95.19 183 GLY A N 1
ATOM 1398 C CA . GLY A 1 183 ? 4.530 -5.883 1.529 1.00 95.19 183 GLY A CA 1
ATOM 1399 C C . GLY A 1 183 ? 4.383 -6.028 0.016 1.00 95.19 183 GLY A C 1
ATOM 1400 O O . GLY A 1 183 ? 5.370 -6.171 -0.713 1.00 95.19 183 GLY A O 1
ATOM 1401 N N . SER A 1 184 ? 3.138 -5.999 -0.457 1.00 94.69 184 SER A N 1
ATOM 1402 C CA . SER A 1 184 ? 2.774 -5.988 -1.882 1.00 94.69 184 SER A CA 1
ATOM 1403 C C . SER A 1 184 ? 1.925 -4.769 -2.214 1.00 94.69 184 SER A C 1
ATOM 1405 O O . SER A 1 184 ? 1.159 -4.307 -1.383 1.00 94.69 184 SER A O 1
ATOM 1407 N N . MET A 1 185 ? 2.017 -4.246 -3.430 1.00 92.25 185 MET A N 1
ATOM 1408 C CA . MET A 1 185 ? 1.248 -3.084 -3.867 1.00 92.25 185 MET A CA 1
ATOM 1409 C C . MET A 1 185 ? 0.593 -3.348 -5.218 1.00 92.25 185 MET A C 1
ATOM 1411 O O . MET A 1 185 ? 1.249 -3.788 -6.168 1.00 92.25 185 MET A O 1
ATOM 1415 N N . VAL A 1 186 ? -0.694 -3.031 -5.312 1.00 90.81 186 VAL A N 1
ATOM 1416 C CA . VAL A 1 186 ? -1.465 -3.018 -6.555 1.00 90.81 186 VAL A CA 1
ATOM 1417 C C . VAL A 1 186 ? -2.211 -1.697 -6.622 1.00 90.81 186 VAL A C 1
ATOM 1419 O O . VAL A 1 186 ? -3.086 -1.427 -5.809 1.00 90.81 186 VAL A O 1
ATOM 1422 N N . ILE A 1 187 ? -1.848 -0.864 -7.586 1.00 85.25 187 ILE A N 1
ATOM 1423 C CA . ILE A 1 187 ? -2.306 0.516 -7.647 1.00 85.25 187 ILE A CA 1
ATOM 1424 C C . ILE A 1 187 ? -2.978 0.756 -8.991 1.00 85.25 187 ILE A C 1
ATOM 1426 O O . ILE A 1 187 ? -2.354 0.593 -10.040 1.00 85.25 187 ILE A O 1
ATOM 1430 N N . ASN A 1 188 ? -4.253 1.126 -8.955 1.00 81.88 188 ASN A N 1
ATOM 1431 C CA . ASN A 1 188 ? -5.080 1.357 -10.127 1.00 81.88 188 ASN A CA 1
ATOM 1432 C C . ASN A 1 188 ? -5.504 2.830 -10.161 1.00 81.88 188 ASN A C 1
ATOM 1434 O O . ASN A 1 188 ? -6.423 3.238 -9.450 1.00 81.88 188 ASN A O 1
ATOM 1438 N N . GLY A 1 189 ? -4.891 3.624 -11.038 1.00 73.38 189 GLY A N 1
ATOM 1439 C CA . GLY A 1 189 ? -5.240 5.033 -11.234 1.00 73.38 189 GLY A CA 1
ATOM 1440 C C . GLY A 1 189 ? -4.101 6.007 -10.937 1.00 73.38 189 GLY A C 1
ATOM 1441 O O . GLY A 1 189 ? -2.925 5.670 -11.063 1.00 73.38 189 GLY A O 1
ATOM 1442 N N . PHE A 1 190 ? -4.464 7.249 -10.606 1.00 63.94 190 PHE A N 1
ATOM 1443 C CA . PHE A 1 190 ? -3.538 8.375 -10.471 1.00 63.94 190 PHE A CA 1
ATOM 1444 C C . PHE A 1 190 ? -3.239 8.679 -9.004 1.00 63.94 190 PHE A C 1
ATOM 1446 O O . PHE A 1 190 ? -4.153 8.871 -8.206 1.00 63.94 190 PHE A O 1
ATOM 1453 N N . PHE A 1 191 ? -1.958 8.768 -8.657 1.00 68.62 191 PHE A N 1
ATOM 1454 C CA . PHE A 1 191 ? -1.509 9.048 -7.297 1.00 68.62 191 PHE A CA 1
ATOM 1455 C C . PHE A 1 191 ? -0.053 9.519 -7.319 1.00 68.62 191 PHE A C 1
ATOM 1457 O O . PHE A 1 191 ? 0.710 9.167 -8.222 1.00 68.62 191 PHE A O 1
ATOM 1464 N N . ASN A 1 192 ? 0.337 10.275 -6.298 1.00 71.69 192 ASN A N 1
ATOM 1465 C CA . ASN A 1 192 ? 1.743 10.405 -5.939 1.00 71.69 192 ASN A CA 1
ATOM 1466 C C . ASN A 1 192 ? 2.040 9.332 -4.891 1.00 71.69 192 ASN A C 1
ATOM 1468 O O . ASN A 1 192 ? 1.363 9.285 -3.857 1.00 71.69 192 ASN A O 1
ATOM 1472 N N . ALA A 1 193 ? 3.027 8.473 -5.145 1.00 78.69 193 ALA A N 1
ATOM 1473 C CA . ALA A 1 193 ? 3.604 7.668 -4.079 1.00 78.69 193 ALA A CA 1
ATOM 1474 C C . ALA A 1 193 ? 5.101 7.860 -3.974 1.00 78.69 193 ALA A C 1
ATOM 1476 O O . ALA A 1 193 ? 5.809 7.798 -4.974 1.00 78.69 193 ALA A O 1
ATOM 1477 N N . ASP A 1 194 ? 5.549 7.959 -2.730 1.00 82.69 194 ASP A N 1
ATOM 1478 C CA . ASP A 1 194 ? 6.940 7.809 -2.360 1.00 82.69 194 ASP A CA 1
ATOM 1479 C C . ASP A 1 194 ? 7.108 6.437 -1.714 1.00 82.69 194 ASP A C 1
ATOM 1481 O O . ASP A 1 194 ? 6.571 6.167 -0.638 1.00 82.69 194 ASP A O 1
ATOM 1485 N N . VAL A 1 195 ? 7.857 5.558 -2.373 1.00 86.31 195 VAL A N 1
ATOM 1486 C CA . VAL A 1 195 ? 8.312 4.295 -1.787 1.00 86.31 195 VAL A CA 1
ATOM 1487 C C . VAL A 1 195 ? 9.811 4.427 -1.576 1.00 86.31 195 VAL A C 1
ATOM 1489 O O . VAL A 1 195 ? 10.531 4.616 -2.552 1.00 86.31 195 VAL A O 1
ATOM 1492 N N . ILE A 1 196 ? 10.256 4.395 -0.318 1.00 87.25 196 IL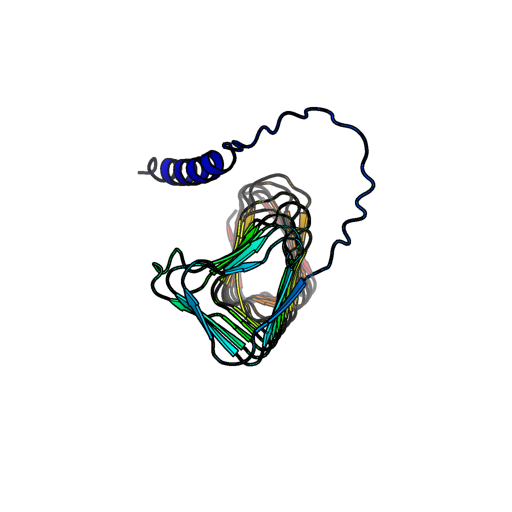E A N 1
ATOM 1493 C CA . ILE A 1 196 ? 11.629 4.710 0.099 1.00 87.25 196 ILE A CA 1
ATOM 1494 C C . ILE A 1 196 ? 12.172 3.571 0.962 1.00 87.25 196 ILE A C 1
ATOM 1496 O O . ILE A 1 196 ? 11.548 3.205 1.964 1.00 87.25 196 ILE A O 1
ATOM 1500 N N . GLY A 1 197 ? 13.329 3.017 0.585 1.00 86.06 197 GLY A N 1
ATOM 1501 C CA . GLY A 1 197 ? 14.083 2.054 1.407 1.00 86.06 197 GLY A CA 1
ATOM 1502 C C . GLY A 1 197 ? 13.284 0.815 1.825 1.00 86.06 197 GLY A C 1
ATOM 1503 O O . GLY A 1 197 ? 13.485 0.281 2.911 1.00 86.06 197 GLY A O 1
ATOM 1504 N N . SER A 1 198 ? 12.315 0.403 1.013 1.00 89.31 198 SER A N 1
ATOM 1505 C CA . SER A 1 198 ? 11.328 -0.624 1.346 1.00 89.31 198 SER A CA 1
ATOM 1506 C C . SER A 1 198 ? 11.667 -1.971 0.688 1.00 89.31 198 SER A C 1
ATOM 1508 O O . SER A 1 198 ? 12.578 -2.098 -0.121 1.00 89.31 198 SER A O 1
ATOM 1510 N N . HIS A 1 199 ? 10.959 -3.031 1.056 1.00 92.12 199 HIS A N 1
ATOM 1511 C CA . HIS A 1 199 ? 11.065 -4.318 0.372 1.00 92.12 199 HIS A CA 1
ATOM 1512 C C . HIS A 1 199 ? 9.686 -4.713 -0.137 1.00 92.12 199 HIS A C 1
ATOM 1514 O O . HIS A 1 199 ? 8.845 -5.215 0.611 1.00 92.12 199 HIS A O 1
ATOM 1520 N N . ILE A 1 200 ? 9.455 -4.491 -1.428 1.00 91.62 200 ILE A N 1
ATOM 1521 C CA . ILE A 1 200 ? 8.166 -4.759 -2.058 1.00 91.62 200 ILE A CA 1
ATOM 1522 C C . ILE A 1 200 ? 8.245 -6.052 -2.870 1.00 91.62 200 ILE A C 1
ATOM 1524 O O . ILE A 1 200 ? 8.938 -6.148 -3.880 1.00 91.62 200 ILE A O 1
ATOM 1528 N N . SER A 1 201 ? 7.513 -7.076 -2.443 1.00 90.69 201 SER A N 1
ATOM 1529 C CA . SER A 1 201 ? 7.550 -8.384 -3.111 1.00 90.69 201 SER A CA 1
ATOM 1530 C C . SER A 1 201 ? 6.872 -8.361 -4.488 1.00 90.69 201 SER A C 1
ATOM 1532 O O . SER A 1 201 ? 7.309 -9.024 -5.432 1.00 90.69 201 SER A O 1
ATOM 1534 N N . LYS A 1 202 ? 5.824 -7.549 -4.623 1.00 91.19 202 LYS A N 1
ATOM 1535 C CA . LYS A 1 202 ? 5.060 -7.345 -5.850 1.00 91.19 202 LYS A CA 1
ATOM 1536 C C . LYS A 1 202 ? 4.617 -5.895 -5.908 1.00 91.19 202 LYS A C 1
ATOM 1538 O O . LYS A 1 202 ? 3.987 -5.412 -4.976 1.00 91.19 202 LYS A O 1
ATOM 1543 N N . PHE A 1 203 ? 4.914 -5.222 -7.006 1.00 89.00 203 PHE A N 1
ATOM 1544 C CA . PHE A 1 203 ? 4.524 -3.845 -7.254 1.00 89.00 203 PHE A CA 1
ATOM 1545 C C . PHE A 1 203 ? 3.868 -3.754 -8.629 1.00 89.00 203 PHE A C 1
ATOM 1547 O O . PHE A 1 203 ? 4.524 -3.943 -9.653 1.00 89.00 203 PHE A O 1
ATOM 1554 N N . ARG A 1 204 ? 2.561 -3.498 -8.673 1.00 89.38 204 ARG A N 1
ATOM 1555 C CA . ARG A 1 204 ? 1.799 -3.376 -9.918 1.00 89.38 204 ARG A CA 1
ATOM 1556 C C . ARG A 1 204 ? 1.143 -2.007 -9.999 1.00 89.38 204 ARG A C 1
ATOM 1558 O O . ARG A 1 204 ? 0.393 -1.656 -9.097 1.00 89.38 204 ARG A O 1
ATOM 1565 N N . ILE A 1 205 ? 1.356 -1.299 -11.104 1.00 84.44 205 ILE A N 1
ATOM 1566 C CA . ILE A 1 205 ? 0.602 -0.092 -11.445 1.00 84.44 205 ILE A CA 1
ATOM 1567 C C . ILE A 1 205 ? -0.217 -0.332 -12.712 1.00 84.44 205 ILE A C 1
ATOM 1569 O O . ILE A 1 205 ? 0.305 -0.854 -13.701 1.00 84.44 205 ILE A O 1
ATOM 1573 N N . ILE A 1 206 ? -1.484 0.077 -12.682 1.00 83.25 206 ILE A N 1
ATOM 1574 C CA . ILE A 1 206 ? -2.385 0.087 -13.831 1.00 83.25 206 ILE A CA 1
ATOM 1575 C C . ILE A 1 206 ? -2.936 1.504 -14.035 1.00 83.25 206 ILE A C 1
ATOM 1577 O O . ILE A 1 206 ? -3.585 2.061 -13.149 1.00 83.25 206 ILE A O 1
ATOM 1581 N N . PHE A 1 207 ? -2.699 2.081 -15.213 1.00 76.81 207 PHE A N 1
ATOM 1582 C CA . PHE A 1 207 ? -3.171 3.413 -15.591 1.00 76.81 207 PHE A CA 1
ATOM 1583 C C . PHE A 1 207 ? -4.313 3.342 -16.610 1.00 76.81 207 PHE A C 1
ATOM 1585 O O . PHE A 1 207 ? -4.222 2.645 -17.625 1.00 76.81 207 PHE A O 1
ATOM 1592 N N . TYR A 1 208 ? -5.358 4.135 -16.357 1.00 70.19 208 TYR A N 1
ATOM 1593 C CA . TYR A 1 208 ? -6.505 4.326 -17.242 1.00 70.19 208 TYR A CA 1
ATOM 1594 C C . TYR A 1 208 ? -6.717 5.838 -17.483 1.00 70.19 208 TYR A C 1
ATOM 1596 O O . TYR A 1 208 ? -7.401 6.484 -16.695 1.00 70.19 208 TYR A O 1
ATOM 1604 N N . GLY A 1 209 ? -6.135 6.429 -18.538 1.00 63.06 209 GLY A N 1
ATOM 1605 C CA . GLY A 1 209 ? -6.440 7.812 -18.967 1.00 63.06 209 GLY A CA 1
ATOM 1606 C C . GLY A 1 209 ? -5.263 8.808 -19.003 1.00 63.06 209 GLY A C 1
ATOM 1607 O O . GLY A 1 209 ? -4.115 8.447 -18.772 1.00 63.06 209 GLY A O 1
ATOM 1608 N N . LEU A 1 210 ? -5.562 10.069 -19.350 1.00 50.28 210 LEU A N 1
ATOM 1609 C CA . LEU A 1 210 ? -4.620 11.092 -19.850 1.00 50.28 210 LEU A CA 1
ATOM 1610 C C . LEU A 1 210 ? -3.392 11.406 -18.957 1.00 50.28 210 LEU A C 1
ATOM 1612 O O . LEU A 1 210 ? -3.514 11.979 -17.878 1.00 50.28 210 LEU A O 1
ATOM 1616 N N . THR A 1 211 ? -2.214 11.040 -19.488 1.00 59.75 211 THR A N 1
ATOM 1617 C CA . THR A 1 211 ? -1.027 11.858 -19.852 1.00 59.75 211 THR A CA 1
ATOM 1618 C C . THR A 1 211 ? -0.607 13.024 -18.932 1.00 59.75 211 THR A C 1
ATOM 1620 O O . THR A 1 211 ? -1.371 13.972 -18.756 1.00 59.75 211 THR A O 1
ATOM 1623 N N . ASN A 1 212 ? 0.668 13.025 -18.500 1.00 56.44 212 ASN A N 1
ATOM 1624 C CA . ASN A 1 212 ? 1.446 14.082 -17.798 1.00 56.44 212 ASN A CA 1
ATOM 1625 C C . ASN A 1 212 ? 1.745 13.864 -16.304 1.00 56.44 212 ASN A C 1
ATOM 1627 O O . ASN A 1 212 ? 2.106 14.814 -15.605 1.00 56.44 212 ASN A O 1
ATOM 1631 N N . LYS A 1 213 ? 1.635 12.641 -15.780 1.00 59.91 213 LYS A N 1
ATOM 1632 C CA . LYS A 1 213 ? 2.065 12.357 -14.403 1.00 59.91 213 LYS A CA 1
ATOM 1633 C C . LYS A 1 213 ? 3.430 11.675 -14.390 1.00 59.91 213 LYS A C 1
ATOM 1635 O O . LYS A 1 213 ? 3.683 10.750 -15.161 1.00 59.91 213 LYS A O 1
ATOM 1640 N N . SER A 1 214 ? 4.299 12.170 -13.512 1.00 62.31 214 SER A N 1
ATOM 1641 C CA . SER A 1 214 ? 5.600 11.585 -13.208 1.00 62.31 214 SER A CA 1
ATOM 1642 C C . SER A 1 214 ? 5.478 10.697 -11.978 1.00 62.31 214 SER A C 1
ATOM 1644 O O . SER A 1 214 ? 5.081 11.179 -10.918 1.00 62.31 214 SER A O 1
ATOM 1646 N N . PHE A 1 215 ? 5.851 9.428 -12.097 1.00 69.25 215 PHE A N 1
ATOM 1647 C CA . PHE A 1 215 ? 6.005 8.549 -10.942 1.00 69.25 215 PHE A CA 1
ATOM 1648 C C . PHE A 1 215 ? 7.483 8.470 -10.568 1.00 69.25 215 PHE A C 1
ATOM 1650 O O . PHE A 1 215 ? 8.313 8.144 -11.419 1.00 69.25 215 PHE A O 1
ATOM 1657 N N . ARG A 1 216 ? 7.810 8.779 -9.308 1.00 70.62 216 ARG A N 1
ATOM 1658 C CA . ARG A 1 216 ? 9.163 8.644 -8.764 1.00 70.62 216 ARG A CA 1
ATOM 1659 C C . ARG A 1 216 ? 9.210 7.442 -7.833 1.00 70.62 216 ARG A C 1
ATOM 1661 O O . ARG A 1 216 ? 8.428 7.347 -6.898 1.00 70.62 216 ARG A O 1
ATOM 1668 N N . PHE A 1 217 ? 10.157 6.550 -8.074 1.00 71.31 217 PHE A N 1
ATOM 1669 C CA . PHE A 1 217 ? 10.297 5.304 -7.338 1.00 71.31 217 PHE A CA 1
ATOM 1670 C C . PHE A 1 217 ? 11.714 5.176 -6.781 1.00 71.31 217 PHE A C 1
ATOM 1672 O O . PHE A 1 217 ? 12.672 5.228 -7.551 1.00 71.31 217 PHE A O 1
ATOM 1679 N N . ILE A 1 218 ? 11.843 5.014 -5.458 1.00 78.50 218 ILE A N 1
ATOM 1680 C CA . ILE A 1 218 ? 13.124 4.758 -4.766 1.00 78.50 218 ILE A CA 1
ATOM 1681 C C . ILE A 1 218 ? 12.981 3.546 -3.817 1.00 78.50 218 ILE A C 1
ATOM 1683 O O . ILE A 1 218 ? 13.256 3.625 -2.615 1.00 78.50 218 ILE A O 1
ATOM 1687 N N . PRO A 1 219 ? 12.437 2.418 -4.299 1.00 63.56 219 PRO A N 1
ATOM 1688 C CA . PRO A 1 219 ? 11.957 1.333 -3.464 1.00 63.56 219 PRO A CA 1
ATOM 1689 C C . PRO A 1 219 ? 13.017 0.623 -2.648 1.00 63.56 219 PRO A C 1
ATOM 1691 O O . PRO A 1 219 ? 12.601 -0.116 -1.781 1.00 63.56 219 PRO A O 1
ATOM 1694 N N . GLY A 1 220 ? 14.321 0.777 -2.879 1.00 77.31 220 GLY A N 1
ATOM 1695 C CA . GLY A 1 220 ? 15.323 -0.128 -2.314 1.00 77.31 220 GLY A CA 1
ATOM 1696 C C . GLY A 1 220 ? 15.309 -1.475 -3.044 1.00 77.31 220 GLY A C 1
ATOM 1697 O O . GLY A 1 220 ? 16.161 -1.705 -3.900 1.00 77.31 220 GLY A O 1
ATOM 1698 N N . LEU A 1 221 ? 14.325 -2.346 -2.767 1.00 86.25 221 LEU A N 1
ATOM 1699 C CA . LEU A 1 221 ? 14.222 -3.679 -3.384 1.00 86.25 221 LEU A CA 1
ATOM 1700 C C . LEU A 1 221 ? 12.795 -4.041 -3.832 1.00 86.25 221 LEU A C 1
ATOM 1702 O O . LEU A 1 221 ? 11.851 -4.017 -3.036 1.00 86.25 221 LEU A O 1
ATOM 1706 N N . VAL A 1 222 ? 12.652 -4.460 -5.096 1.00 86.88 222 VAL A N 1
ATOM 1707 C CA . VAL A 1 222 ? 11.401 -4.971 -5.678 1.00 86.88 222 VAL A CA 1
ATOM 1708 C C . VAL A 1 222 ? 11.621 -6.295 -6.397 1.00 86.88 222 VAL A C 1
ATOM 1710 O O . VAL A 1 222 ? 12.356 -6.358 -7.377 1.00 86.88 222 VAL A O 1
ATOM 1713 N N . ASN A 1 223 ? 10.936 -7.360 -5.978 1.00 85.12 223 ASN A N 1
ATOM 1714 C CA . ASN A 1 223 ? 11.097 -8.658 -6.650 1.00 85.12 223 ASN A CA 1
ATOM 1715 C C . ASN A 1 223 ? 10.379 -8.682 -8.004 1.00 85.12 223 ASN A C 1
ATOM 1717 O O . ASN A 1 223 ? 10.963 -9.093 -9.001 1.00 85.12 223 ASN A O 1
ATOM 1721 N N . ASN A 1 224 ? 9.125 -8.220 -8.045 1.00 89.31 224 ASN A N 1
ATOM 1722 C CA . ASN A 1 224 ? 8.308 -8.207 -9.257 1.00 89.31 224 ASN A CA 1
ATOM 1723 C C . ASN A 1 224 ? 7.646 -6.847 -9.458 1.00 89.31 224 ASN A C 1
ATOM 1725 O O . ASN A 1 224 ? 6.749 -6.476 -8.702 1.00 89.31 224 ASN A O 1
ATOM 1729 N N . MET A 1 225 ? 8.042 -6.134 -10.507 1.00 88.75 225 MET A N 1
ATOM 1730 C CA . MET A 1 225 ? 7.454 -4.865 -10.910 1.00 88.75 225 MET A CA 1
ATOM 1731 C C . MET A 1 225 ? 6.636 -5.040 -12.193 1.00 88.75 225 MET A C 1
ATOM 1733 O O . MET A 1 225 ? 7.059 -5.695 -13.145 1.00 88.75 225 MET A O 1
ATOM 1737 N N . SER A 1 226 ? 5.438 -4.467 -12.244 1.00 88.81 226 SER A N 1
ATOM 1738 C CA . SER A 1 226 ? 4.585 -4.468 -13.433 1.00 88.81 226 SER A CA 1
ATOM 1739 C C . SER A 1 226 ? 3.956 -3.102 -13.648 1.00 88.81 226 SER A C 1
ATOM 1741 O O . SER A 1 226 ? 3.326 -2.567 -12.741 1.00 88.81 226 SER A O 1
ATOM 1743 N N . ILE A 1 227 ? 4.079 -2.564 -14.856 1.00 84.94 227 ILE A N 1
ATOM 1744 C CA . ILE A 1 227 ? 3.412 -1.323 -15.259 1.00 84.94 227 ILE A CA 1
ATOM 1745 C C . ILE A 1 227 ? 2.549 -1.622 -16.471 1.00 84.94 227 ILE A C 1
ATOM 1747 O O . ILE A 1 227 ? 3.031 -2.189 -17.447 1.00 84.94 227 ILE A O 1
ATOM 1751 N N . ILE A 1 228 ? 1.275 -1.251 -16.395 1.00 85.38 228 ILE A N 1
ATOM 1752 C CA . ILE A 1 228 ? 0.294 -1.453 -17.457 1.00 85.38 228 ILE A CA 1
ATOM 1753 C C . ILE A 1 228 ? -0.380 -0.103 -17.717 1.00 85.38 228 ILE A C 1
ATOM 1755 O O . ILE A 1 228 ? -1.158 0.369 -16.895 1.00 85.38 228 ILE A O 1
ATOM 1759 N N . CYS A 1 229 ? -0.079 0.533 -18.845 1.00 78.31 229 CYS A N 1
ATOM 1760 C CA . CYS A 1 229 ? -0.626 1.829 -19.239 1.00 78.31 229 CYS A CA 1
ATOM 1761 C C . CYS A 1 229 ? -1.210 1.743 -20.648 1.00 78.31 229 CYS A C 1
ATOM 1763 O O . CYS A 1 229 ? -0.482 1.501 -21.606 1.00 78.31 229 CYS A O 1
ATOM 1765 N N . ASN A 1 230 ? -2.516 1.961 -20.795 1.00 75.44 230 ASN A N 1
ATOM 1766 C CA . ASN A 1 230 ? -3.163 1.948 -22.114 1.00 75.44 230 ASN A CA 1
ATOM 1767 C C . ASN A 1 230 ? -3.378 3.358 -22.697 1.00 75.44 230 ASN A C 1
ATOM 1769 O O . ASN A 1 230 ? -4.154 3.538 -23.630 1.00 75.44 230 ASN A O 1
ATOM 1773 N N . SER A 1 231 ? -2.739 4.364 -22.108 1.00 70.62 231 SER A N 1
ATOM 1774 C CA . SER A 1 231 ? -2.821 5.774 -22.485 1.00 70.62 231 SER A CA 1
ATOM 1775 C C . SER A 1 231 ? -1.434 6.320 -22.799 1.00 70.62 231 SER A C 1
ATOM 1777 O O . SER A 1 231 ? -0.419 5.742 -22.405 1.00 70.62 231 SER A O 1
ATOM 1779 N N . ASP A 1 232 ? -1.395 7.435 -23.520 1.00 70.50 232 ASP A N 1
ATOM 1780 C CA . ASP A 1 232 ? -0.139 8.087 -23.873 1.00 70.50 232 ASP A CA 1
ATOM 1781 C C . ASP A 1 232 ? 0.507 8.809 -22.675 1.00 70.50 232 ASP A C 1
ATOM 1783 O O . ASP A 1 232 ? -0.138 9.062 -21.653 1.00 70.50 232 ASP A O 1
ATOM 1787 N N . GLY A 1 233 ? 1.784 9.179 -22.798 1.00 64.38 233 GLY A N 1
ATOM 1788 C CA . GLY A 1 233 ? 2.382 10.267 -22.006 1.00 64.38 233 GLY A CA 1
ATOM 1789 C C . GLY A 1 233 ? 2.627 10.013 -20.511 1.00 64.38 233 GLY A C 1
ATOM 1790 O O . GLY A 1 233 ? 2.526 10.947 -19.711 1.00 64.38 233 GLY A O 1
ATOM 1791 N N . GLY A 1 234 ? 2.943 8.780 -20.110 1.00 71.81 234 GLY A N 1
ATOM 1792 C CA . GLY A 1 234 ? 3.450 8.493 -18.760 1.00 71.81 234 GLY A CA 1
ATOM 1793 C C . GLY A 1 234 ? 4.967 8.688 -18.667 1.00 71.81 234 GLY A C 1
ATOM 1794 O O . GLY A 1 234 ? 5.683 8.203 -19.541 1.00 71.81 234 GLY A O 1
ATOM 1795 N N . LYS A 1 235 ? 5.462 9.350 -17.608 1.00 78.12 235 LYS A N 1
ATOM 1796 C CA . LYS A 1 235 ? 6.898 9.408 -17.283 1.00 78.12 235 LYS A CA 1
ATOM 1797 C C . LYS A 1 235 ? 7.183 8.633 -16.003 1.00 78.12 235 LYS A C 1
ATOM 1799 O O . LYS A 1 235 ? 6.586 8.893 -14.957 1.00 78.12 235 LYS A O 1
ATOM 1804 N N . LEU A 1 236 ? 8.126 7.706 -16.076 1.00 80.06 236 LEU A N 1
ATOM 1805 C CA . LEU A 1 236 ? 8.561 6.903 -14.949 1.00 80.06 236 LEU A CA 1
ATOM 1806 C C . LEU A 1 236 ? 10.021 7.192 -14.627 1.00 80.06 236 LEU A C 1
ATOM 1808 O O . LEU A 1 236 ? 10.868 7.077 -15.503 1.00 80.06 236 LEU A O 1
ATOM 1812 N N . ASN A 1 237 ? 10.308 7.498 -13.366 1.00 82.25 237 ASN A N 1
ATOM 1813 C CA . ASN A 1 237 ? 11.666 7.662 -12.872 1.00 82.25 237 ASN A CA 1
ATOM 1814 C C . ASN A 1 237 ? 11.938 6.664 -11.740 1.00 82.25 237 ASN A C 1
ATOM 1816 O O . ASN A 1 237 ? 11.268 6.698 -10.704 1.00 82.25 237 ASN A O 1
ATOM 1820 N N . VAL A 1 238 ? 12.911 5.781 -11.945 1.00 83.56 238 VAL A N 1
ATOM 1821 C CA . VAL A 1 238 ? 13.360 4.790 -10.960 1.00 83.56 238 VAL A CA 1
ATOM 1822 C C . VAL A 1 238 ? 14.812 5.086 -10.607 1.00 83.56 238 VAL A C 1
ATOM 1824 O O . VAL A 1 238 ? 15.658 5.184 -11.495 1.00 83.56 238 VAL A O 1
ATOM 1827 N N . ILE A 1 239 ? 15.093 5.232 -9.313 1.00 85.88 239 ILE A N 1
ATOM 1828 C CA . ILE A 1 239 ? 16.395 5.677 -8.804 1.00 85.88 239 ILE A CA 1
ATOM 1829 C C . ILE A 1 239 ? 16.875 4.713 -7.718 1.00 85.88 239 ILE A C 1
ATOM 1831 O O . ILE A 1 239 ? 16.078 4.347 -6.855 1.00 85.88 239 ILE A O 1
ATOM 1835 N N . ASP A 1 240 ? 18.158 4.341 -7.742 1.00 86.00 240 ASP A N 1
ATOM 1836 C CA . ASP A 1 240 ? 18.847 3.586 -6.677 1.00 86.00 240 ASP A CA 1
ATOM 1837 C C . ASP A 1 240 ? 18.048 2.366 -6.188 1.00 86.00 240 ASP A C 1
ATOM 1839 O O . ASP A 1 240 ? 17.637 2.251 -5.032 1.00 86.00 240 ASP A O 1
ATOM 1843 N N . SER A 1 241 ? 17.688 1.499 -7.136 1.00 85.44 241 SER A N 1
ATOM 1844 C CA . SER A 1 241 ? 16.747 0.406 -6.899 1.00 85.44 241 SER A CA 1
ATOM 1845 C C . SER A 1 241 ? 17.244 -0.912 -7.452 1.00 85.44 241 SER A C 1
ATOM 1847 O O . SER A 1 241 ? 17.765 -0.975 -8.566 1.00 85.44 241 SER A O 1
ATOM 1849 N N . PHE A 1 242 ? 16.996 -1.990 -6.712 1.00 88.81 242 PHE A N 1
ATOM 1850 C CA . PHE A 1 242 ? 17.075 -3.345 -7.239 1.00 88.81 242 PHE A CA 1
ATOM 1851 C C . PHE A 1 242 ? 15.690 -3.823 -7.683 1.00 88.81 242 PHE A C 1
ATOM 1853 O O . PHE A 1 242 ? 14.748 -3.831 -6.887 1.00 88.81 242 PHE A O 1
ATOM 1860 N N . ILE A 1 243 ? 15.570 -4.258 -8.938 1.00 88.44 243 ILE A N 1
ATOM 1861 C CA . ILE A 1 243 ? 14.366 -4.877 -9.492 1.00 88.44 243 ILE A CA 1
ATOM 1862 C C . ILE A 1 243 ? 14.726 -6.258 -10.045 1.00 88.44 243 ILE A C 1
ATOM 1864 O O . ILE A 1 243 ? 15.465 -6.361 -11.023 1.00 88.44 243 ILE A O 1
ATOM 1868 N N . GLY A 1 244 ? 14.175 -7.321 -9.456 1.00 87.69 244 GLY A N 1
ATOM 1869 C CA . GLY A 1 244 ? 14.385 -8.688 -9.946 1.00 87.69 244 GLY A CA 1
ATOM 1870 C C . GLY A 1 244 ? 13.776 -8.867 -11.338 1.00 87.69 244 GLY A C 1
ATOM 1871 O O . GLY A 1 244 ? 14.472 -8.959 -12.347 1.00 87.69 244 GLY A O 1
ATOM 1872 N N . GLN A 1 245 ? 12.448 -8.830 -11.420 1.00 90.44 245 GLN A N 1
ATOM 1873 C CA . GLN A 1 245 ? 11.720 -8.906 -12.681 1.00 90.44 245 GLN A CA 1
ATOM 1874 C C . GLN A 1 245 ? 10.861 -7.670 -12.903 1.00 90.44 245 GLN A C 1
ATOM 1876 O O . GLN A 1 245 ? 10.078 -7.268 -12.044 1.00 90.44 245 GLN A O 1
ATOM 1881 N N . TRP A 1 246 ? 10.941 -7.115 -14.107 1.00 89.69 246 TRP A N 1
ATOM 1882 C CA . TRP A 1 246 ? 10.157 -5.969 -14.517 1.00 89.69 246 TRP A CA 1
ATOM 1883 C C . TRP A 1 246 ? 9.442 -6.207 -15.840 1.00 89.69 246 TRP A C 1
ATOM 1885 O O . TRP A 1 246 ? 10.059 -6.445 -16.879 1.00 89.69 246 TRP A O 1
ATOM 1895 N N . PHE A 1 247 ? 8.118 -6.111 -15.792 1.00 89.62 247 PHE A N 1
ATOM 1896 C CA . PHE A 1 247 ? 7.246 -6.124 -16.953 1.00 89.62 247 PHE A CA 1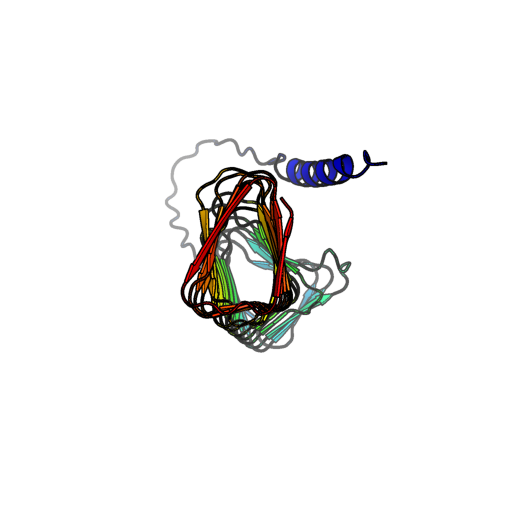
ATOM 1897 C C . PHE A 1 247 ? 6.639 -4.742 -17.208 1.00 89.62 247 PHE A C 1
ATOM 1899 O O . PHE A 1 247 ? 6.098 -4.108 -16.301 1.00 89.62 247 PHE A O 1
ATOM 1906 N N . ILE A 1 248 ? 6.691 -4.290 -18.455 1.00 85.94 248 ILE A N 1
ATOM 1907 C CA . ILE A 1 248 ? 6.153 -3.000 -18.874 1.00 85.94 248 ILE A CA 1
ATOM 1908 C C . ILE A 1 248 ? 5.271 -3.214 -20.095 1.00 85.94 248 ILE A C 1
ATOM 1910 O O . ILE A 1 248 ? 5.723 -3.730 -21.111 1.00 85.94 248 ILE A O 1
ATOM 1914 N N . TYR A 1 249 ? 4.024 -2.779 -19.995 1.00 86.81 249 TYR A N 1
ATOM 1915 C CA . TYR A 1 249 ? 3.090 -2.664 -21.100 1.00 86.81 249 TYR A CA 1
ATOM 1916 C C . TYR A 1 249 ? 2.614 -1.217 -21.177 1.00 86.81 249 TYR A C 1
ATOM 1918 O O . TYR A 1 249 ? 1.948 -0.749 -20.254 1.00 86.81 249 TYR A O 1
ATOM 1926 N N . VAL A 1 250 ? 2.970 -0.498 -22.239 1.00 83.38 250 VAL A N 1
ATOM 1927 C CA . VAL A 1 250 ? 2.616 0.922 -22.405 1.00 83.38 250 VAL A CA 1
ATOM 1928 C C . VAL A 1 250 ? 2.207 1.225 -23.847 1.00 83.38 250 VAL A C 1
ATOM 1930 O O . VAL A 1 250 ? 2.766 0.644 -24.778 1.00 83.38 250 VAL A O 1
ATOM 1933 N N . ASN A 1 251 ? 1.263 2.149 -24.061 1.00 82.56 251 ASN A N 1
ATOM 1934 C CA . ASN A 1 251 ? 1.018 2.672 -25.410 1.00 82.56 251 ASN A CA 1
ATOM 1935 C C . ASN A 1 251 ? 2.160 3.602 -25.836 1.00 82.56 251 ASN A C 1
ATOM 1937 O O . ASN A 1 251 ? 2.877 3.304 -26.794 1.00 82.56 251 ASN A O 1
ATOM 1941 N N . SER A 1 252 ? 2.377 4.673 -25.063 1.00 81.19 252 SER A N 1
ATOM 1942 C CA . SER A 1 252 ? 3.566 5.513 -25.170 1.00 81.19 252 SER A CA 1
ATOM 1943 C C . SER A 1 252 ? 4.047 6.083 -23.832 1.00 81.19 252 SER A C 1
ATOM 1945 O O . SER A 1 252 ? 3.286 6.130 -22.863 1.00 81.19 252 SER A O 1
ATOM 1947 N N . GLY A 1 253 ? 5.312 6.508 -23.752 1.00 80.94 253 GLY A N 1
ATOM 1948 C CA . GLY A 1 253 ? 5.847 7.129 -22.535 1.00 80.94 253 GLY A CA 1
ATOM 1949 C C . GLY A 1 253 ? 7.355 7.373 -22.512 1.00 80.94 253 GLY A C 1
ATOM 1950 O O . GLY A 1 253 ? 8.049 7.261 -23.524 1.00 80.94 253 GLY A O 1
ATOM 1951 N N . GLU A 1 254 ? 7.852 7.685 -21.319 1.00 84.88 254 GLU A N 1
ATOM 1952 C CA . GLU A 1 254 ? 9.262 7.899 -21.004 1.00 84.88 254 GLU A CA 1
ATOM 1953 C C . GLU A 1 254 ? 9.641 7.114 -19.743 1.00 84.88 254 GLU A C 1
ATOM 1955 O O . GLU A 1 254 ? 8.906 7.116 -18.752 1.00 84.88 254 GLU A O 1
ATOM 1960 N N . ILE A 1 255 ? 10.783 6.434 -19.779 1.00 85.19 255 ILE A N 1
ATOM 1961 C CA . ILE A 1 255 ? 11.347 5.720 -18.634 1.00 85.19 255 ILE A CA 1
ATOM 1962 C C . ILE A 1 255 ? 12.779 6.187 -18.435 1.00 85.19 255 ILE A C 1
ATOM 1964 O O . ILE A 1 255 ? 13.621 5.942 -19.296 1.00 85.19 255 ILE A O 1
ATOM 1968 N N . ASP A 1 256 ? 13.049 6.756 -17.268 1.00 85.88 256 ASP A N 1
ATOM 1969 C CA . ASP A 1 256 ? 14.382 7.126 -16.814 1.00 85.88 256 ASP A CA 1
ATOM 1970 C C . ASP A 1 256 ? 14.802 6.209 -15.659 1.00 85.88 256 ASP A C 1
ATOM 1972 O O . ASP A 1 256 ? 14.105 6.080 -14.648 1.00 85.88 256 ASP A O 1
ATOM 1976 N N . LEU A 1 257 ? 15.942 5.544 -15.827 1.00 85.12 257 LEU A N 1
ATOM 1977 C CA . LEU A 1 257 ? 16.522 4.622 -14.852 1.00 85.12 257 LEU A CA 1
ATOM 1978 C C . LEU A 1 257 ? 17.868 5.154 -14.379 1.00 85.12 257 LEU A C 1
ATOM 1980 O O . LEU A 1 257 ? 18.781 5.270 -15.187 1.00 85.12 257 LEU A O 1
ATOM 1984 N N . HIS A 1 258 ? 18.005 5.441 -13.087 1.00 86.81 258 HIS A N 1
ATOM 1985 C CA . HIS A 1 258 ? 19.225 5.984 -12.489 1.00 86.81 258 HIS A CA 1
ATOM 1986 C C . HIS A 1 258 ? 19.769 5.069 -11.397 1.00 86.81 258 HIS A C 1
ATOM 1988 O O . HIS A 1 258 ? 19.041 4.666 -10.492 1.00 86.81 258 HIS A O 1
ATOM 1994 N N . ASP A 1 259 ? 21.053 4.744 -11.488 1.00 86.56 259 ASP A N 1
ATOM 1995 C CA . ASP A 1 259 ? 21.841 3.983 -10.510 1.00 86.56 259 ASP A CA 1
ATOM 1996 C C . ASP A 1 259 ? 21.137 2.711 -10.018 1.00 86.56 259 ASP A C 1
ATOM 1998 O O . ASP A 1 259 ? 21.199 2.338 -8.855 1.00 86.56 259 ASP A O 1
ATOM 2002 N N . SER A 1 260 ? 20.419 2.047 -10.927 1.00 86.50 260 SER A N 1
ATOM 2003 C CA . SER A 1 260 ? 19.532 0.928 -10.606 1.00 86.50 260 SER A CA 1
ATOM 2004 C C . SER A 1 260 ? 20.030 -0.383 -11.209 1.00 86.50 260 SER A C 1
ATOM 2006 O O . SER A 1 260 ? 20.674 -0.413 -12.262 1.00 86.50 260 SER A O 1
ATOM 2008 N N . THR A 1 261 ? 19.702 -1.485 -10.539 1.00 87.31 261 THR A N 1
ATOM 2009 C CA . THR A 1 261 ? 19.949 -2.846 -11.012 1.00 87.31 261 THR A CA 1
ATOM 2010 C C . THR A 1 261 ? 18.641 -3.504 -11.422 1.00 87.31 261 THR A C 1
ATOM 2012 O O . THR A 1 261 ? 17.725 -3.605 -10.612 1.00 87.31 261 THR A O 1
ATOM 2015 N N . VAL A 1 262 ? 18.558 -3.983 -12.664 1.00 85.19 262 VAL A N 1
ATOM 2016 C CA . VAL A 1 262 ? 17.405 -4.745 -13.164 1.00 85.19 262 VAL A CA 1
ATOM 2017 C C . VAL A 1 262 ? 17.873 -6.099 -13.687 1.00 85.19 262 VAL A C 1
ATOM 2019 O O . VAL A 1 262 ? 18.631 -6.159 -14.657 1.00 85.19 262 VAL A O 1
ATOM 2022 N N . GLU A 1 263 ? 17.444 -7.209 -13.089 1.00 86.88 263 GLU A N 1
ATOM 2023 C CA . GLU A 1 263 ? 17.870 -8.522 -13.593 1.00 86.88 263 GLU A CA 1
ATOM 2024 C C . GLU A 1 263 ? 17.154 -8.850 -14.906 1.00 86.88 263 GLU A C 1
ATOM 2026 O O . GLU A 1 263 ? 17.799 -9.116 -15.920 1.00 86.88 263 GLU A O 1
ATOM 2031 N N . VAL A 1 264 ? 15.823 -8.765 -14.925 1.00 85.88 264 VAL A N 1
ATOM 2032 C CA . VAL A 1 264 ? 15.009 -9.092 -16.101 1.00 85.88 264 VAL A CA 1
ATOM 2033 C C . VAL A 1 264 ? 14.063 -7.946 -16.430 1.00 85.88 264 VAL A C 1
ATOM 2035 O O . VAL A 1 264 ? 13.138 -7.664 -15.680 1.00 85.88 264 VAL A O 1
ATOM 2038 N N . LEU A 1 265 ? 14.239 -7.334 -17.600 1.00 85.44 265 LEU A N 1
ATOM 2039 C CA . LEU A 1 265 ? 13.385 -6.274 -18.130 1.00 85.44 265 LEU A CA 1
ATOM 2040 C C . LEU A 1 265 ? 12.674 -6.749 -19.399 1.00 85.44 265 LEU A C 1
ATOM 2042 O O . LEU A 1 265 ? 13.321 -7.068 -20.394 1.00 85.44 265 LEU A O 1
ATOM 2046 N N . SER A 1 266 ? 11.343 -6.777 -19.376 1.00 87.69 266 SER A N 1
ATOM 2047 C CA . SER A 1 266 ? 10.489 -7.119 -20.519 1.00 87.69 266 SER A CA 1
ATOM 2048 C C . SER A 1 266 ? 9.522 -5.982 -20.818 1.00 87.69 266 SER A C 1
ATOM 2050 O O . SER A 1 266 ? 8.737 -5.596 -19.955 1.00 87.69 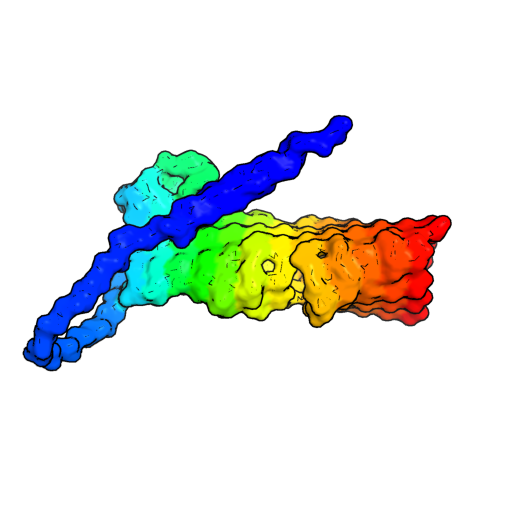266 SER A O 1
ATOM 2052 N N . ILE A 1 267 ? 9.567 -5.458 -22.041 1.00 83.50 267 ILE A N 1
ATOM 2053 C CA . ILE A 1 267 ? 8.793 -4.286 -22.452 1.00 83.50 267 ILE A CA 1
ATOM 2054 C C . ILE A 1 267 ? 7.984 -4.615 -23.710 1.00 83.50 267 ILE A C 1
ATOM 2056 O O . ILE A 1 267 ? 8.548 -5.079 -24.701 1.00 83.50 267 ILE A O 1
ATOM 2060 N N . LEU A 1 268 ? 6.679 -4.347 -23.666 1.00 84.50 268 LEU A N 1
ATOM 2061 C CA . LEU A 1 268 ? 5.740 -4.434 -24.781 1.00 84.50 268 LEU A CA 1
ATOM 2062 C C . LEU A 1 268 ? 5.104 -3.059 -25.028 1.00 84.50 268 LEU A C 1
ATOM 2064 O O . LEU A 1 268 ? 4.522 -2.468 -24.118 1.00 84.50 268 LEU A O 1
ATOM 2068 N N . ILE A 1 269 ? 5.225 -2.556 -26.255 1.00 80.50 269 ILE A N 1
ATOM 2069 C CA . ILE A 1 269 ? 4.888 -1.171 -26.606 1.00 80.50 269 ILE A CA 1
ATOM 2070 C C . ILE A 1 269 ? 4.008 -1.158 -27.851 1.00 80.50 269 ILE A C 1
ATOM 2072 O O . ILE A 1 269 ? 4.294 -1.872 -28.814 1.00 80.50 269 ILE A O 1
ATOM 2076 N N . GLN A 1 270 ? 2.953 -0.344 -27.842 1.00 81.69 270 GLN A N 1
ATOM 2077 C CA . GLN A 1 270 ? 2.050 -0.218 -28.992 1.00 81.69 270 GLN A CA 1
ATOM 2078 C C . GLN A 1 270 ? 2.391 0.944 -29.933 1.00 81.69 270 GLN A C 1
ATOM 2080 O O . GLN A 1 270 ? 2.186 0.794 -31.138 1.00 81.69 270 GLN A O 1
ATOM 2085 N N . SER A 1 271 ? 2.911 2.067 -29.422 1.00 81.69 271 SER A N 1
ATOM 2086 C CA . SER A 1 271 ? 3.208 3.268 -30.216 1.00 81.69 271 SER A CA 1
ATOM 2087 C C . SER A 1 271 ? 4.669 3.713 -30.099 1.00 81.69 271 SER A C 1
ATOM 2089 O O . SER A 1 271 ? 5.454 3.414 -30.991 1.00 81.69 271 SER A O 1
ATOM 2091 N N . SER A 1 272 ? 5.071 4.406 -29.027 1.00 80.50 272 SER A N 1
ATOM 2092 C CA . SER A 1 272 ? 6.434 4.950 -28.901 1.00 80.50 272 SER A CA 1
ATOM 2093 C C . SER A 1 272 ? 6.920 5.004 -27.457 1.00 80.50 272 SER A C 1
ATOM 2095 O O . SER A 1 272 ? 6.181 5.359 -26.549 1.00 80.50 272 SER A O 1
ATOM 2097 N N . LEU A 1 273 ? 8.187 4.689 -27.211 1.00 80.62 273 LEU A N 1
ATOM 2098 C CA . LEU A 1 273 ? 8.773 4.797 -25.874 1.00 80.62 273 LEU A CA 1
ATOM 2099 C C . LEU A 1 273 ? 10.150 5.432 -25.961 1.00 80.62 273 LEU A C 1
ATOM 2101 O O . LEU A 1 273 ? 10.968 5.025 -26.788 1.00 80.62 273 LEU A O 1
ATOM 2105 N N . ASN A 1 274 ? 10.403 6.384 -25.072 1.00 82.62 274 ASN A N 1
ATOM 2106 C CA . ASN A 1 274 ? 11.739 6.890 -24.806 1.00 82.62 274 ASN A CA 1
ATOM 2107 C C . ASN A 1 274 ? 12.272 6.181 -23.559 1.00 82.62 274 ASN A C 1
ATOM 2109 O O . ASN A 1 274 ? 11.647 6.234 -22.503 1.00 82.62 274 ASN A O 1
ATOM 2113 N N . ILE A 1 275 ? 13.403 5.490 -23.674 1.00 83.06 275 ILE A N 1
ATOM 2114 C CA . ILE A 1 275 ? 14.069 4.886 -22.514 1.00 83.06 275 ILE A CA 1
ATOM 2115 C C . ILE A 1 275 ? 15.440 5.527 -22.354 1.00 83.06 275 ILE A C 1
ATOM 2117 O O . ILE A 1 275 ? 16.274 5.391 -23.251 1.00 83.06 275 ILE A O 1
ATOM 2121 N N . SER A 1 276 ? 15.682 6.136 -21.198 1.00 86.38 276 SER A N 1
ATOM 2122 C CA . SER A 1 276 ? 16.990 6.624 -20.769 1.00 86.38 276 SER A CA 1
ATOM 2123 C C . SER A 1 276 ? 17.521 5.715 -19.666 1.00 86.38 276 SER A C 1
ATOM 2125 O O . SER A 1 276 ? 16.956 5.624 -18.575 1.00 86.38 276 SER A O 1
ATOM 2127 N N . LEU A 1 277 ? 18.613 5.011 -19.949 1.00 83.81 277 LEU A N 1
ATOM 2128 C CA . LEU A 1 277 ? 19.357 4.281 -18.927 1.00 83.81 277 LEU A CA 1
ATOM 2129 C C . LEU A 1 277 ? 20.542 5.139 -18.499 1.00 83.81 277 LEU A C 1
ATOM 2131 O O . LEU A 1 277 ? 21.391 5.444 -19.326 1.00 83.81 277 LEU A O 1
ATOM 2135 N N . HIS A 1 278 ? 20.586 5.540 -17.238 1.00 81.94 278 HIS A N 1
ATOM 2136 C CA . HIS A 1 278 ? 21.738 6.175 -16.604 1.00 81.94 278 HIS A CA 1
ATOM 2137 C C . HIS A 1 278 ? 22.536 5.113 -15.835 1.00 81.94 278 HIS A C 1
ATOM 2139 O O . HIS A 1 278 ? 22.292 3.921 -16.035 1.00 81.94 278 HIS A O 1
ATOM 2145 N N . GLY A 1 279 ? 23.532 5.507 -15.032 1.00 71.25 279 GLY A N 1
ATOM 2146 C CA . GLY A 1 279 ? 24.419 4.577 -14.315 1.00 71.25 279 GLY A CA 1
ATOM 2147 C C . GLY A 1 279 ? 23.677 3.372 -13.719 1.00 71.25 279 GLY A C 1
ATOM 2148 O O . GLY A 1 279 ? 22.508 3.473 -13.367 1.00 71.25 279 GLY A O 1
ATOM 2149 N N . GLY A 1 280 ? 24.302 2.194 -13.682 1.00 80.12 280 GLY A N 1
ATOM 2150 C CA . GLY A 1 280 ? 23.643 0.972 -13.203 1.00 80.12 280 GLY A CA 1
ATOM 2151 C C . GLY A 1 280 ? 23.856 -0.247 -14.096 1.00 80.12 280 GLY A C 1
ATOM 2152 O O . GLY A 1 280 ? 24.696 -0.254 -15.005 1.00 80.12 280 GLY A O 1
ATOM 2153 N N . PHE A 1 281 ? 23.096 -1.304 -13.816 1.00 74.75 281 PHE A N 1
ATOM 2154 C CA . PHE A 1 281 ? 23.311 -2.632 -14.387 1.00 74.75 281 PHE A CA 1
ATOM 2155 C C . PHE A 1 281 ? 21.997 -3.299 -14.801 1.00 74.75 281 PHE A C 1
ATOM 2157 O O . PHE A 1 281 ? 21.024 -3.332 -14.054 1.00 74.75 281 PHE A O 1
ATOM 2164 N N . THR A 1 282 ? 21.953 -3.860 -16.007 1.00 75.94 282 THR A N 1
ATOM 2165 C CA . THR A 1 282 ? 20.815 -4.653 -16.486 1.00 75.94 282 THR A CA 1
ATOM 2166 C C . THR A 1 282 ? 21.291 -6.005 -17.010 1.00 75.94 282 THR A C 1
ATOM 2168 O O . THR A 1 282 ? 22.107 -6.060 -17.932 1.00 75.94 282 THR A O 1
ATOM 2171 N N . THR A 1 283 ? 20.773 -7.115 -16.470 1.00 73.44 283 THR A N 1
ATOM 2172 C CA . THR A 1 283 ? 21.227 -8.456 -16.895 1.00 73.44 283 THR A CA 1
ATOM 2173 C C . THR A 1 283 ? 20.582 -8.884 -18.212 1.00 73.44 283 THR A C 1
ATOM 2175 O O . THR A 1 283 ? 21.280 -9.238 -19.162 1.00 73.44 283 THR A O 1
ATOM 2178 N N . TYR A 1 284 ? 19.254 -8.839 -18.308 1.00 65.50 284 TYR A N 1
ATOM 2179 C CA . TYR A 1 284 ? 18.520 -9.242 -19.503 1.00 65.50 284 TYR A CA 1
ATOM 2180 C C . TYR A 1 284 ? 17.450 -8.222 -19.869 1.00 65.50 284 TYR A C 1
ATOM 2182 O O . TYR A 1 284 ? 16.549 -7.945 -19.080 1.00 65.50 284 TYR A O 1
ATOM 2190 N N . LYS A 1 285 ? 17.515 -7.704 -21.097 1.00 73.06 285 LYS A N 1
ATOM 2191 C CA . LYS A 1 285 ? 16.550 -6.741 -21.636 1.00 73.06 285 LYS A CA 1
ATOM 2192 C C . LYS A 1 285 ? 15.861 -7.285 -22.886 1.00 73.06 285 LYS A C 1
ATOM 2194 O O . LYS A 1 285 ? 16.517 -7.587 -23.875 1.00 73.06 285 LYS A O 1
ATOM 2199 N N . SER A 1 286 ? 14.537 -7.357 -22.883 1.00 81.56 286 SER A N 1
ATOM 2200 C CA . SER A 1 286 ? 13.729 -7.730 -24.045 1.00 81.56 286 SER A CA 1
ATOM 2201 C C . SER A 1 286 ? 12.718 -6.638 -24.350 1.00 81.56 286 SER A C 1
ATOM 2203 O O . SER A 1 286 ? 11.923 -6.268 -23.488 1.00 81.56 286 SER A O 1
ATOM 2205 N N . ILE A 1 287 ? 12.733 -6.137 -25.582 1.00 78.31 287 ILE A N 1
ATOM 2206 C CA . ILE A 1 287 ? 11.829 -5.088 -26.048 1.00 78.31 287 ILE A CA 1
ATOM 2207 C C . ILE A 1 287 ? 11.091 -5.581 -27.289 1.00 78.31 287 ILE A C 1
ATOM 2209 O O . ILE A 1 287 ? 11.718 -6.019 -28.255 1.00 78.31 287 ILE A O 1
ATOM 2213 N N . GLN A 1 288 ? 9.768 -5.462 -27.267 1.00 81.94 288 GLN A N 1
ATOM 2214 C CA . GLN A 1 288 ? 8.901 -5.630 -28.424 1.00 81.94 288 GLN A CA 1
ATOM 2215 C C . GLN A 1 288 ? 8.103 -4.344 -28.640 1.00 81.94 288 GLN A C 1
ATOM 2217 O O . GLN A 1 288 ? 7.395 -3.895 -27.737 1.00 81.94 288 GLN A O 1
ATOM 2222 N N . THR A 1 289 ? 8.232 -3.741 -29.818 1.00 72.62 289 THR A N 1
ATOM 2223 C CA . THR A 1 289 ? 7.695 -2.401 -30.082 1.00 72.62 289 THR A CA 1
ATOM 2224 C C . THR A 1 289 ? 7.370 -2.178 -31.548 1.00 72.62 289 THR A C 1
ATOM 2226 O O . THR A 1 289 ? 7.956 -2.830 -32.395 1.00 72.62 289 THR A O 1
ATOM 2229 N N . SER A 1 290 ? 6.483 -1.229 -31.845 1.00 70.88 290 SER A N 1
ATOM 2230 C CA . SER A 1 290 ? 6.299 -0.671 -33.191 1.00 70.88 290 SER A CA 1
ATOM 2231 C C . SER A 1 290 ? 7.249 0.507 -33.478 1.00 70.88 290 SER A C 1
ATOM 2233 O O . SER A 1 290 ? 7.595 0.743 -34.633 1.00 70.88 290 SER A O 1
ATOM 2235 N N . SER A 1 291 ? 7.700 1.236 -32.445 1.00 74.31 291 SER A N 1
ATOM 2236 C CA . SER A 1 291 ? 8.696 2.317 -32.528 1.00 74.31 291 SER A CA 1
ATOM 2237 C C . SER A 1 291 ? 9.365 2.578 -31.168 1.00 74.31 291 SER A C 1
ATOM 2239 O O . SER A 1 291 ? 8.726 2.510 -30.116 1.00 74.31 291 SER A O 1
ATOM 2241 N N . ILE A 1 292 ? 10.673 2.853 -31.144 1.00 76.88 292 ILE A N 1
ATOM 2242 C CA . ILE A 1 292 ? 11.413 3.124 -29.900 1.00 76.88 292 ILE A CA 1
ATOM 2243 C C . ILE A 1 292 ? 12.592 4.071 -30.124 1.00 76.88 292 ILE A C 1
ATOM 2245 O O . ILE A 1 292 ? 13.353 3.901 -31.074 1.00 76.88 292 ILE A O 1
ATOM 2249 N N . ASN A 1 293 ? 12.790 4.996 -29.181 1.00 77.81 293 ASN A N 1
ATOM 2250 C CA . ASN A 1 293 ? 14.051 5.711 -29.008 1.00 77.81 293 ASN A CA 1
ATOM 2251 C C . ASN A 1 293 ? 14.724 5.222 -27.720 1.00 77.81 293 ASN A C 1
ATOM 2253 O O . ASN A 1 293 ? 14.156 5.307 -26.630 1.00 77.81 293 ASN A O 1
ATOM 2257 N N . LEU A 1 294 ? 15.941 4.695 -27.840 1.00 78.56 294 LEU A N 1
ATOM 2258 C CA . LEU A 1 294 ? 16.716 4.189 -26.710 1.00 78.56 294 LEU A CA 1
ATOM 2259 C C . LEU A 1 294 ? 18.005 4.993 -26.560 1.00 78.56 294 LEU A C 1
ATOM 2261 O O . LEU A 1 294 ? 18.828 5.013 -27.473 1.00 78.56 294 LEU A O 1
ATOM 2265 N N . THR A 1 295 ? 18.202 5.563 -25.374 1.00 81.38 295 THR A N 1
ATOM 2266 C CA . THR A 1 295 ? 19.424 6.266 -24.986 1.00 81.38 295 THR A CA 1
ATOM 2267 C C . THR A 1 295 ? 20.060 5.566 -23.785 1.00 81.38 295 THR A C 1
ATOM 2269 O O . THR A 1 295 ? 19.378 5.201 -22.827 1.00 81.38 295 THR A O 1
ATOM 2272 N N . ILE A 1 296 ? 21.374 5.345 -23.836 1.00 76.81 296 ILE A N 1
ATOM 2273 C CA . ILE A 1 296 ? 22.132 4.646 -22.790 1.00 76.81 296 ILE A CA 1
ATOM 2274 C C . ILE A 1 296 ? 23.310 5.527 -22.372 1.00 76.81 296 ILE A C 1
ATOM 2276 O O . ILE A 1 296 ? 24.094 5.958 -23.215 1.00 76.81 296 ILE A O 1
ATOM 2280 N N . PHE A 1 297 ? 23.450 5.754 -21.069 1.00 78.44 297 PHE A N 1
ATOM 2281 C CA . PHE A 1 297 ? 24.480 6.565 -20.436 1.00 78.44 297 PHE A CA 1
ATOM 2282 C C . PHE A 1 297 ? 25.139 5.759 -19.318 1.00 78.44 297 PHE A C 1
ATOM 2284 O O . PHE A 1 297 ? 24.523 5.509 -18.286 1.00 78.44 297 PHE A O 1
ATOM 2291 N N . ASN A 1 298 ? 26.411 5.394 -19.487 1.00 79.50 298 ASN A N 1
ATOM 2292 C CA . ASN A 1 298 ? 27.211 4.748 -18.437 1.00 79.50 298 ASN A CA 1
ATOM 2293 C C . ASN A 1 298 ? 26.551 3.503 -17.793 1.00 79.50 298 ASN A C 1
ATOM 2295 O O . ASN A 1 298 ? 26.847 3.176 -16.645 1.00 79.50 298 ASN A O 1
ATOM 2299 N N . SER A 1 299 ? 25.662 2.805 -18.508 1.00 84.19 299 SER A N 1
ATOM 2300 C CA . SER A 1 299 ? 25.016 1.573 -18.035 1.00 84.19 299 SER A CA 1
ATOM 2301 C C . SER A 1 299 ? 25.700 0.340 -18.609 1.00 84.19 299 SER A C 1
ATOM 2303 O O . SER A 1 299 ? 26.159 0.340 -19.751 1.00 84.19 299 SER A O 1
ATOM 2305 N N . THR A 1 300 ? 25.685 -0.750 -17.848 1.00 83.75 300 THR A N 1
ATOM 2306 C CA . THR A 1 300 ? 26.101 -2.068 -18.342 1.00 83.75 300 THR A CA 1
ATOM 2307 C C . THR A 1 300 ? 24.875 -2.912 -18.686 1.00 83.75 300 THR A C 1
ATOM 2309 O O . THR A 1 300 ? 23.970 -3.048 -17.863 1.00 83.75 300 THR A O 1
ATOM 2312 N N . ILE A 1 301 ? 24.843 -3.494 -19.890 1.00 83.44 301 ILE A N 1
ATOM 2313 C CA . ILE A 1 301 ? 23.793 -4.425 -20.330 1.00 83.44 301 ILE A CA 1
ATOM 2314 C C . ILE A 1 301 ? 24.448 -5.748 -20.723 1.00 83.44 301 ILE A C 1
ATOM 2316 O O . ILE A 1 301 ? 25.199 -5.790 -21.695 1.00 83.44 301 ILE A O 1
ATOM 2320 N N . ASN A 1 302 ? 24.143 -6.834 -20.008 1.00 83.38 302 ASN A N 1
ATOM 2321 C CA . ASN A 1 302 ? 24.747 -8.139 -20.307 1.00 83.38 302 ASN A CA 1
ATOM 2322 C C . ASN A 1 302 ? 24.124 -8.812 -21.534 1.00 83.38 302 ASN A C 1
ATOM 2324 O O . ASN A 1 302 ? 24.825 -9.430 -22.334 1.00 83.38 302 ASN A O 1
ATOM 2328 N N . ARG A 1 303 ? 22.797 -8.731 -21.680 1.00 84.62 303 ARG A N 1
ATOM 2329 C CA . ARG A 1 303 ? 22.069 -9.343 -22.796 1.00 84.62 303 ARG A CA 1
ATOM 2330 C C . ARG A 1 303 ? 20.854 -8.516 -23.190 1.00 84.62 303 ARG A C 1
ATOM 2332 O O . ARG A 1 303 ? 20.125 -8.015 -22.335 1.00 84.62 303 ARG A O 1
ATOM 2339 N N . TRP A 1 304 ? 20.599 -8.438 -24.495 1.00 82.38 304 TRP A N 1
ATOM 2340 C CA . TRP A 1 304 ? 19.456 -7.718 -25.046 1.00 82.38 304 TRP A CA 1
ATOM 2341 C C . TRP A 1 304 ? 18.816 -8.419 -26.252 1.00 82.38 304 TRP A C 1
ATOM 2343 O O . TRP A 1 304 ? 19.470 -9.190 -26.954 1.00 82.38 304 TRP A O 1
ATOM 2353 N N . SER A 1 305 ? 17.529 -8.149 -26.465 1.00 82.81 305 SER A N 1
ATOM 2354 C CA . SER A 1 305 ? 16.742 -8.543 -27.634 1.00 82.81 305 SER A CA 1
ATOM 2355 C C . SER A 1 305 ? 15.779 -7.414 -27.997 1.00 82.81 305 SER A C 1
ATOM 2357 O O . SER A 1 305 ? 15.047 -6.926 -27.134 1.00 82.81 305 SER A O 1
ATOM 2359 N N . LEU A 1 306 ? 15.756 -7.027 -29.271 1.00 80.00 306 LEU A N 1
ATOM 2360 C CA . LEU A 1 306 ? 14.839 -6.029 -29.816 1.00 80.00 306 LEU A CA 1
ATOM 2361 C C . LEU A 1 306 ? 14.062 -6.646 -30.977 1.00 80.00 306 LEU A C 1
ATOM 2363 O O . LEU A 1 306 ? 14.657 -7.181 -31.911 1.00 80.00 306 LEU A O 1
ATOM 2367 N N . ARG A 1 307 ? 12.735 -6.556 -30.910 1.00 81.00 307 ARG A N 1
ATOM 2368 C CA . ARG A 1 307 ? 11.835 -6.939 -31.994 1.00 81.00 307 ARG A CA 1
ATOM 2369 C C . ARG A 1 307 ? 10.990 -5.725 -32.368 1.00 81.00 307 ARG A C 1
ATOM 2371 O O . ARG A 1 307 ? 10.220 -5.250 -31.532 1.00 81.00 307 ARG A O 1
ATOM 2378 N N . VAL A 1 308 ? 11.200 -5.238 -33.588 1.00 71.31 308 VAL A N 1
ATOM 2379 C CA . VAL A 1 308 ? 10.436 -4.159 -34.228 1.00 71.31 308 VAL A CA 1
ATOM 2380 C C . VAL A 1 308 ? 9.491 -4.773 -35.250 1.00 71.31 308 VAL A C 1
ATOM 2382 O O . VAL A 1 308 ? 9.941 -5.737 -35.916 1.00 71.31 308 VAL A O 1
#

Radius of gyration: 23.1 Å; chains: 1; bounding box: 66×49×63 Å